Protein AF-A0A660VC88-F1 (afdb_monomer)

Mean predicted aligned error: 9.08 Å

Solvent-accessible surface area (backbone atoms only — not comparable to full-atom values): 16005 Å² total; per-residue (Å²): 114,38,68,59,85,95,43,81,43,33,34,51,53,64,79,63,90,82,64,81,82,81,64,64,74,90,75,51,74,60,49,77,26,29,17,65,81,43,88,42,95,47,64,63,85,78,27,11,39,41,54,68,62,40,43,72,53,53,46,60,52,50,54,48,51,72,72,42,91,61,59,69,46,77,44,84,66,55,44,78,76,60,63,66,30,66,70,50,50,54,50,52,57,52,55,76,70,51,97,42,51,75,46,70,45,65,65,91,68,92,42,75,71,61,47,54,57,59,68,37,93,92,46,90,80,78,89,83,46,86,90,46,43,70,62,47,50,54,55,49,48,51,49,50,36,49,75,68,63,72,64,80,64,63,44,24,39,30,44,45,88,22,80,41,78,89,65,25,46,98,54,53,36,73,66,59,27,35,36,39,44,37,82,97,45,45,78,83,53,66,83,58,47,61,72,41,49,28,33,38,32,26,46,35,82,92,42,49,43,88,34,58,60,45,78,65,101,52,82,70,38,51,33,88,85,50,90,62,40,42,19,71,77,32,52,42,77,29,61,31,37,28,69,37,64,54,83,55,39,34,32,27,48,25,40,37,59,37,39,72,28,39,24,56,48,78,43,76,49,81,75,85,79,126

Structure (mmCIF, N/CA/C/O backbone):
data_AF-A0A660VC88-F1
#
_entry.id   AF-A0A660VC88-F1
#
loop_
_atom_site.group_PDB
_atom_site.id
_atom_site.type_symbol
_atom_site.label_atom_id
_atom_site.label_alt_id
_atom_site.label_comp_id
_atom_site.label_asym_id
_atom_site.label_entity_id
_atom_site.label_seq_id
_atom_site.pdbx_PDB_ins_code
_atom_site.Cartn_x
_atom_site.C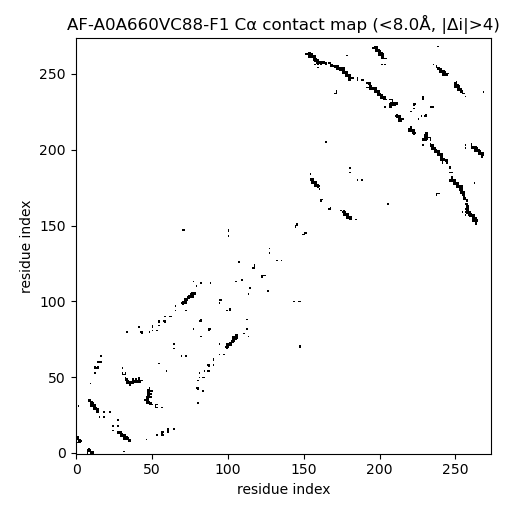artn_y
_atom_site.Cartn_z
_atom_site.occupancy
_atom_site.B_iso_or_equiv
_atom_site.auth_seq_id
_atom_site.auth_comp_id
_atom_site.auth_asym_id
_atom_site.auth_atom_id
_atom_site.pdbx_PDB_model_num
ATOM 1 N N . GLU A 1 1 ? -9.218 -8.905 24.551 1.00 87.94 1 GLU A N 1
ATOM 2 C CA . GLU A 1 1 ? -10.256 -9.442 25.473 1.00 87.94 1 GLU A CA 1
ATOM 3 C C . GLU A 1 1 ? -9.603 -9.932 26.768 1.00 87.94 1 GLU A C 1
ATOM 5 O O . GLU A 1 1 ? -8.533 -10.519 26.700 1.00 87.94 1 GLU A O 1
ATOM 10 N N . VAL A 1 2 ? -10.247 -9.730 27.924 1.00 90.62 2 VAL A N 1
ATOM 11 C CA . VAL A 1 2 ? -9.819 -10.228 29.245 1.00 90.62 2 VAL A CA 1
ATOM 12 C C . VAL A 1 2 ? -10.828 -11.262 29.759 1.00 90.62 2 VAL A C 1
ATOM 14 O O . VAL A 1 2 ? -12.036 -10.999 29.802 1.00 90.62 2 VAL A O 1
ATOM 17 N N . ARG A 1 3 ? -10.354 -12.442 30.179 1.00 92.31 3 ARG A N 1
ATOM 18 C CA . ARG A 1 3 ? -11.190 -13.552 30.679 1.00 92.31 3 ARG A CA 1
ATOM 19 C C . ARG A 1 3 ? -10.876 -13.875 32.143 1.00 92.31 3 ARG A C 1
ATOM 21 O O . ARG A 1 3 ? -9.723 -13.814 32.551 1.00 92.31 3 ARG A O 1
ATOM 28 N N . ARG A 1 4 ? -11.902 -14.242 32.920 1.00 90.94 4 ARG A N 1
ATOM 29 C CA . ARG A 1 4 ? -11.785 -14.848 34.261 1.00 90.94 4 ARG A CA 1
ATOM 30 C C . ARG A 1 4 ? -12.431 -16.238 34.189 1.00 90.94 4 ARG A C 1
ATOM 32 O O . ARG A 1 4 ? -13.650 -16.352 34.037 1.00 90.94 4 ARG A O 1
ATOM 39 N N . GLY A 1 5 ? -11.615 -17.293 34.219 1.00 90.75 5 GLY A N 1
ATOM 40 C CA . GLY A 1 5 ? -12.063 -18.655 33.903 1.00 90.75 5 GLY A CA 1
ATOM 41 C C . GLY A 1 5 ? -12.604 -18.763 32.470 1.00 90.75 5 GLY A C 1
ATOM 42 O O . GLY A 1 5 ? -12.047 -18.187 31.536 1.00 90.75 5 GLY A O 1
ATOM 43 N N . SER A 1 6 ? -13.731 -19.457 32.282 1.00 89.62 6 SER A N 1
ATOM 44 C CA . SER A 1 6 ? -14.378 -19.590 30.967 1.00 89.62 6 SER A CA 1
ATOM 45 C C . SER A 1 6 ? -15.174 -18.353 30.537 1.00 89.62 6 SER A C 1
ATOM 47 O O . SER A 1 6 ? -15.568 -18.265 29.374 1.00 89.62 6 SER A O 1
ATOM 49 N N . LYS A 1 7 ? -15.406 -17.379 31.428 1.00 92.38 7 LYS A N 1
ATOM 50 C CA . LYS A 1 7 ? -16.243 -16.206 31.150 1.00 92.38 7 LYS A CA 1
ATOM 51 C C . LYS A 1 7 ? -15.397 -14.996 30.758 1.00 92.38 7 LYS A C 1
ATOM 53 O O . LYS A 1 7 ? -14.418 -14.644 31.415 1.00 92.38 7 LYS A O 1
ATOM 58 N N . ARG A 1 8 ? -15.837 -14.297 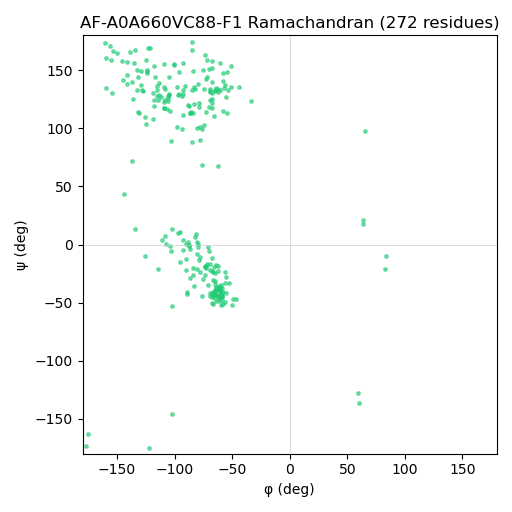29.711 1.00 95.44 8 ARG A N 1
ATOM 59 C CA . ARG A 1 8 ? -15.287 -12.990 29.343 1.00 95.44 8 ARG A CA 1
ATOM 60 C C . ARG A 1 8 ? -15.625 -11.947 30.401 1.00 95.44 8 ARG A C 1
ATOM 62 O O . ARG A 1 8 ? -16.805 -11.637 30.604 1.00 95.44 8 ARG A O 1
ATOM 69 N N . PHE A 1 9 ? -14.582 -11.401 31.014 1.00 96.44 9 PHE A N 1
ATOM 70 C CA . PHE A 1 9 ? -14.657 -10.414 32.084 1.00 96.44 9 PHE A CA 1
ATOM 71 C C . PHE A 1 9 ? -14.679 -8.977 31.549 1.00 96.44 9 PHE A C 1
ATOM 73 O O . PHE A 1 9 ? -15.475 -8.166 32.020 1.00 96.44 9 PHE A O 1
ATOM 80 N N . GLY A 1 10 ? -13.872 -8.680 30.529 1.00 96.31 10 GLY A N 1
ATOM 81 C CA . GLY A 1 10 ? -13.742 -7.324 30.005 1.00 96.31 10 GLY A CA 1
ATOM 82 C C . GLY A 1 10 ? -12.857 -7.210 28.769 1.00 96.31 10 GLY A C 1
ATOM 83 O O . GLY A 1 10 ? -12.573 -8.205 28.099 1.00 96.31 10 GLY A O 1
ATOM 84 N N . PHE A 1 11 ? -12.426 -5.987 28.478 1.00 95.94 11 PHE A N 1
ATOM 85 C CA . PHE A 1 11 ? -11.640 -5.610 27.310 1.00 95.94 11 PHE A CA 1
ATOM 86 C C . PHE A 1 11 ? -10.527 -4.650 27.716 1.00 95.94 11 PHE A C 1
ATOM 88 O O . PHE A 1 11 ? -10.708 -3.774 28.567 1.00 95.94 11 PHE A O 1
ATOM 95 N N . SER A 1 12 ? -9.365 -4.860 27.111 1.00 95.12 12 SER A N 1
ATOM 96 C CA . SER A 1 12 ? -8.158 -4.086 27.345 1.00 95.12 12 SER A CA 1
ATOM 97 C C . SER A 1 12 ? -7.647 -3.518 26.033 1.00 95.12 12 SER A C 1
ATOM 99 O O . SER A 1 12 ? -7.811 -4.153 24.993 1.00 95.12 12 SER A O 1
ATOM 101 N N . ILE A 1 13 ? -7.002 -2.362 26.114 1.00 94.69 13 ILE A N 1
ATOM 102 C CA . ILE A 1 13 ? -6.301 -1.719 25.007 1.00 94.69 13 ILE A CA 1
ATOM 103 C C . ILE A 1 13 ? -4.791 -1.881 25.187 1.00 94.69 13 ILE A C 1
ATOM 105 O O . ILE A 1 13 ? -4.285 -1.825 26.311 1.00 94.69 13 ILE A O 1
ATOM 109 N N . THR A 1 14 ? -4.085 -2.059 24.075 1.00 92.88 14 THR A N 1
ATOM 110 C CA . THR A 1 14 ? -2.642 -2.298 24.029 1.00 92.88 14 THR A CA 1
ATOM 111 C C . THR A 1 14 ? -2.012 -1.368 22.985 1.00 92.88 14 THR A C 1
ATOM 113 O O . THR A 1 14 ? -2.303 -1.528 21.800 1.00 92.88 14 THR A O 1
ATOM 116 N N . PRO A 1 15 ? -1.167 -0.395 23.371 1.00 91.75 15 PRO A N 1
ATOM 117 C CA . PRO A 1 15 ? -0.448 0.438 22.409 1.00 91.75 15 PRO A CA 1
ATOM 118 C C . PRO A 1 15 ? 0.656 -0.364 21.701 1.00 91.75 15 PRO A C 1
ATOM 120 O O . PRO A 1 15 ? 1.322 -1.203 22.313 1.00 91.75 15 PRO A O 1
ATOM 123 N N . LEU A 1 16 ? 0.875 -0.087 20.412 1.00 87.25 16 LEU A N 1
ATOM 124 C CA . LEU A 1 16 ? 1.867 -0.784 19.578 1.00 87.25 16 LEU A CA 1
ATOM 125 C C . LEU A 1 16 ? 3.140 0.041 19.343 1.00 87.25 16 LEU A C 1
ATOM 127 O O . LEU A 1 16 ? 4.102 -0.459 18.765 1.00 87.25 16 LEU A O 1
ATOM 131 N N . SER A 1 17 ? 3.195 1.292 19.792 1.00 79.62 17 SER A N 1
ATOM 132 C CA . SER A 1 17 ? 4.327 2.204 19.603 1.00 79.62 17 SER A CA 1
ATOM 133 C C . SER A 1 17 ? 5.651 1.647 20.124 1.00 79.62 17 SER A C 1
ATOM 135 O O . SER A 1 17 ? 6.688 1.886 19.496 1.00 79.62 17 SER A O 1
ATOM 137 N N . HIS A 1 18 ? 5.596 0.863 21.203 1.00 76.69 18 HIS A N 1
ATOM 138 C CA . HIS A 1 18 ? 6.733 0.186 21.833 1.00 76.69 18 HIS A CA 1
ATOM 139 C C . HIS A 1 18 ? 6.971 -1.244 21.326 1.00 76.69 18 HIS A C 1
ATOM 141 O O . HIS A 1 18 ? 7.843 -1.945 21.841 1.00 76.69 18 HIS A O 1
ATOM 147 N N . TYR A 1 19 ? 6.208 -1.706 20.334 1.00 81.12 19 TYR A N 1
ATOM 148 C CA . TYR A 1 19 ? 6.371 -3.047 19.799 1.00 81.12 19 TYR A CA 1
ATOM 149 C C . TYR A 1 19 ? 7.657 -3.148 18.964 1.00 81.12 19 TYR A C 1
ATOM 151 O O . TYR A 1 19 ? 7.790 -2.533 17.908 1.00 81.12 19 TYR A O 1
ATOM 159 N N . SER A 1 20 ? 8.608 -3.949 19.444 1.00 75.00 20 SER A N 1
ATOM 160 C CA . SER A 1 20 ? 9.912 -4.196 18.812 1.00 75.00 20 SER A CA 1
ATOM 161 C C . SER A 1 20 ? 9.909 -5.344 17.795 1.00 75.00 20 SER A C 1
ATOM 163 O O . SER A 1 20 ? 10.960 -5.684 17.260 1.00 75.00 20 SER A O 1
ATOM 165 N N . GLY A 1 21 ? 8.771 -6.011 17.573 1.00 76.19 21 GLY A N 1
ATOM 166 C CA . GLY A 1 21 ? 8.690 -7.227 16.753 1.00 76.19 21 GLY A CA 1
ATOM 167 C C . GLY A 1 21 ? 9.061 -8.521 17.490 1.00 76.19 21 GLY A C 1
ATOM 168 O O . GLY A 1 21 ? 8.624 -9.595 17.093 1.00 76.19 21 GLY A O 1
ATOM 169 N N . THR A 1 22 ? 9.811 -8.443 18.594 1.00 77.44 22 THR A N 1
ATOM 170 C CA . THR A 1 22 ? 10.360 -9.621 19.299 1.00 77.44 22 THR A CA 1
ATOM 171 C C . THR A 1 22 ? 9.445 -10.194 20.382 1.00 77.44 22 THR A C 1
ATOM 173 O O . THR A 1 22 ? 9.555 -11.367 20.738 1.00 77.44 22 THR A O 1
ATOM 176 N N . THR A 1 23 ? 8.519 -9.390 20.900 1.00 77.75 23 THR A N 1
ATOM 177 C CA . THR A 1 23 ? 7.598 -9.780 21.976 1.00 77.75 23 THR A CA 1
ATOM 178 C C . THR A 1 23 ? 6.208 -10.016 21.410 1.00 77.75 23 THR A C 1
ATOM 180 O O . THR A 1 23 ? 5.656 -9.124 20.787 1.00 77.75 23 THR A O 1
ATOM 183 N N . GLN A 1 24 ? 5.588 -11.175 21.636 1.00 75.38 24 GLN A N 1
ATOM 184 C CA . GLN A 1 24 ? 4.224 -11.398 21.131 1.00 75.38 24 GLN A CA 1
ATOM 185 C C . GLN A 1 24 ? 3.277 -10.268 21.595 1.00 75.38 24 GLN A C 1
ATOM 187 O O . GLN A 1 24 ? 3.303 -9.952 22.786 1.00 75.38 24 GLN A O 1
ATOM 192 N N . PRO A 1 25 ? 2.448 -9.666 20.713 1.00 72.12 25 PRO A N 1
ATOM 193 C CA . PRO A 1 25 ? 1.664 -8.471 21.048 1.00 72.12 25 PRO A CA 1
ATOM 194 C C . PRO A 1 25 ? 0.805 -8.604 22.312 1.00 72.12 25 PRO A C 1
ATOM 196 O O . PRO A 1 25 ? 0.691 -7.659 23.083 1.00 72.12 25 PRO A O 1
ATOM 199 N N . HIS A 1 26 ? 0.282 -9.799 22.601 1.00 72.00 26 HIS A N 1
ATOM 200 C CA . HIS A 1 26 ? -0.512 -10.058 23.809 1.00 72.00 26 HIS A CA 1
ATOM 201 C C . HIS A 1 26 ? 0.280 -9.978 25.129 1.00 72.00 26 HIS A C 1
ATOM 203 O O . HIS A 1 26 ? -0.319 -10.015 26.200 1.00 72.00 26 HIS A O 1
ATOM 209 N N . LYS A 1 27 ? 1.618 -9.928 25.071 1.00 78.69 27 LYS A N 1
ATOM 210 C CA . LYS A 1 27 ? 2.503 -9.734 26.232 1.00 78.69 27 LYS A CA 1
ATOM 211 C C . LYS A 1 27 ? 2.850 -8.263 26.467 1.00 78.69 27 LYS A C 1
ATOM 213 O O . LYS A 1 27 ? 3.538 -7.956 27.437 1.00 78.69 27 LYS A O 1
ATOM 218 N N . LEU A 1 28 ? 2.426 -7.362 25.580 1.00 82.75 28 LEU A N 1
ATOM 219 C CA . LEU A 1 28 ? 2.595 -5.930 25.783 1.00 82.75 28 LEU A CA 1
ATOM 220 C C . LEU A 1 28 ? 1.684 -5.447 26.917 1.00 82.75 28 LEU A C 1
ATOM 222 O O . LEU A 1 28 ? 0.608 -6.003 27.169 1.00 82.75 28 LEU A O 1
ATOM 226 N N . HIS A 1 29 ? 2.122 -4.386 27.593 1.00 86.88 29 HIS A N 1
ATOM 227 C CA . HIS A 1 29 ? 1.335 -3.760 28.646 1.00 86.88 29 HIS A CA 1
ATOM 228 C C . HIS A 1 29 ? -0.042 -3.356 28.105 1.00 86.88 29 HIS A C 1
ATOM 230 O O . HIS A 1 29 ? -0.144 -2.664 27.093 1.00 86.88 29 HIS A O 1
ATOM 236 N N . SER A 1 30 ? -1.091 -3.797 28.794 1.00 91.38 30 SER A N 1
ATOM 237 C CA . SER A 1 30 ? -2.476 -3.620 28.372 1.00 91.38 30 SER A CA 1
ATOM 238 C C . SER A 1 30 ? -3.298 -3.030 29.510 1.00 91.38 30 SER A C 1
ATOM 240 O O . SER A 1 30 ? -3.193 -3.480 30.649 1.00 91.38 30 SER A O 1
ATOM 242 N N . THR A 1 31 ? -4.152 -2.060 29.197 1.00 95.12 31 THR A N 1
ATOM 243 C CA . THR A 1 31 ? -4.983 -1.359 30.185 1.00 95.12 31 THR A CA 1
ATOM 244 C C . THR A 1 31 ? -6.437 -1.783 30.024 1.00 95.12 31 THR A C 1
ATOM 246 O O . THR A 1 31 ? -6.995 -1.665 28.935 1.00 95.12 31 THR A O 1
ATOM 249 N N . LEU A 1 32 ? -7.066 -2.286 31.091 1.00 96.88 32 LEU A N 1
ATOM 250 C CA . LEU A 1 32 ? -8.499 -2.600 31.106 1.00 96.88 32 LEU A CA 1
ATOM 251 C C . LEU A 1 32 ? -9.308 -1.299 31.015 1.00 96.88 32 LEU A C 1
ATOM 253 O O . LEU A 1 32 ? -9.139 -0.423 31.855 1.00 96.88 32 LEU A O 1
ATOM 257 N N . PHE A 1 33 ? -10.204 -1.194 30.035 1.00 97.31 33 PHE A N 1
ATOM 258 C CA . PHE A 1 33 ? -11.065 -0.015 29.867 1.00 97.31 33 PHE A CA 1
ATOM 259 C C . PHE A 1 33 ? -12.556 -0.364 29.805 1.00 97.31 33 PHE A C 1
ATOM 261 O O . PHE A 1 33 ? -13.397 0.520 29.890 1.00 97.31 33 PHE A O 1
ATOM 268 N N . ALA A 1 34 ? -12.920 -1.644 29.695 1.00 97.25 34 ALA A N 1
ATOM 269 C CA . ALA A 1 34 ? -14.312 -2.066 29.807 1.00 97.25 34 ALA A CA 1
ATOM 270 C C . ALA A 1 34 ? -14.426 -3.385 30.567 1.00 97.25 34 ALA A C 1
ATOM 272 O O . ALA A 1 34 ? -13.649 -4.312 30.339 1.00 97.25 34 ALA A O 1
ATOM 273 N N . SER A 1 35 ? -15.407 -3.507 31.459 1.00 97.69 35 SER A N 1
ATOM 274 C CA . SER A 1 35 ? -15.649 -4.748 32.201 1.00 97.69 35 SER A CA 1
ATOM 275 C C . SER A 1 35 ? -17.089 -4.857 32.697 1.00 97.69 35 SER A C 1
ATOM 277 O O . SER A 1 35 ? -17.873 -3.915 32.601 1.00 97.69 35 SER A O 1
ATOM 279 N N . VAL A 1 36 ? -17.456 -6.029 33.219 1.00 96.88 36 VAL A N 1
ATOM 280 C CA . VAL A 1 36 ? -18.765 -6.234 33.868 1.00 96.88 36 VAL A CA 1
ATOM 281 C C . VAL A 1 36 ? -18.903 -5.483 35.198 1.00 96.88 36 VAL A C 1
ATOM 283 O O . VAL A 1 36 ? -20.026 -5.225 35.620 1.00 96.88 36 VAL A O 1
ATOM 286 N N . GLU A 1 37 ? -17.782 -5.130 35.834 1.00 96.25 37 GLU A N 1
ATOM 287 C CA . GLU A 1 37 ? -17.712 -4.422 37.125 1.00 96.25 37 GLU A CA 1
ATOM 288 C C . GLU A 1 37 ? -17.556 -2.903 36.951 1.00 96.25 37 GLU A C 1
ATOM 290 O O . GLU A 1 37 ? -17.778 -2.144 37.890 1.00 96.25 37 GLU A O 1
ATOM 295 N N . THR A 1 38 ? -17.200 -2.441 35.750 1.00 95.69 38 THR A N 1
ATOM 296 C CA . THR A 1 38 ? -17.034 -1.016 35.456 1.00 95.69 38 THR A CA 1
ATOM 297 C C . THR A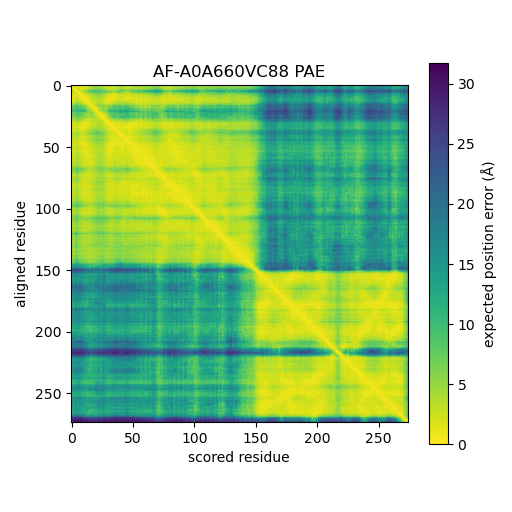 1 38 ? -18.385 -0.310 35.563 1.00 95.69 38 THR A C 1
ATOM 299 O O . THR A 1 38 ? -19.273 -0.500 34.727 1.00 95.69 38 THR A O 1
ATOM 302 N N . ALA A 1 39 ? -18.539 0.531 36.584 1.00 94.94 39 ALA A N 1
ATOM 303 C CA . ALA A 1 39 ? -19.679 1.425 36.714 1.00 94.94 39 ALA A CA 1
ATOM 304 C C . ALA A 1 39 ? -19.518 2.586 35.722 1.00 94.94 39 ALA A C 1
ATOM 306 O O . ALA A 1 39 ? -18.713 3.487 35.933 1.00 94.94 39 ALA A O 1
ATOM 307 N N . SER A 1 40 ? -20.258 2.540 34.615 1.00 96.00 40 SER A N 1
ATOM 308 C CA . SER A 1 40 ? -20.230 3.578 33.584 1.00 96.00 40 SER A CA 1
ATOM 309 C C . SER A 1 40 ? -21.621 3.776 32.977 1.00 96.00 40 SER A C 1
ATOM 311 O O . SER A 1 40 ? -22.334 2.784 32.771 1.00 96.00 40 SER A O 1
ATOM 313 N N . PRO A 1 41 ? -22.013 5.028 32.665 1.00 93.62 41 PRO A N 1
ATOM 314 C CA . PRO A 1 41 ? -23.224 5.306 31.896 1.00 93.62 41 PRO A CA 1
ATOM 315 C C . PRO A 1 41 ? -23.118 4.809 30.446 1.00 93.62 41 PRO A C 1
ATOM 317 O O . PRO A 1 41 ? -24.134 4.525 29.816 1.00 93.62 41 PRO A O 1
ATOM 320 N N . VAL A 1 42 ? -21.901 4.653 29.919 1.00 96.62 42 VAL A N 1
ATOM 321 C CA . VAL A 1 42 ? -21.654 4.087 28.591 1.00 96.62 42 VAL A CA 1
ATOM 322 C C . VAL A 1 42 ? -21.549 2.573 28.719 1.00 96.62 42 VAL A C 1
ATOM 324 O O . VAL A 1 42 ? -20.665 2.054 29.406 1.00 96.62 42 VAL A O 1
ATOM 327 N N . ARG A 1 43 ? -22.443 1.840 28.048 1.00 96.62 43 ARG A N 1
ATOM 328 C CA . ARG A 1 43 ? -22.465 0.373 28.090 1.00 96.62 43 ARG A CA 1
ATOM 329 C C . ARG A 1 43 ? -22.568 -0.247 26.707 1.00 96.62 43 ARG A C 1
ATOM 331 O O . ARG A 1 43 ? -23.303 0.227 25.848 1.00 96.62 43 ARG A O 1
ATOM 338 N N . VAL A 1 44 ? -21.895 -1.382 26.536 1.00 94.12 44 VAL A N 1
ATOM 339 C CA . VAL A 1 44 ? -22.033 -2.252 25.362 1.00 94.12 44 VAL A CA 1
ATOM 340 C C . VAL A 1 44 ? -22.381 -3.655 25.853 1.00 94.12 44 VAL A C 1
ATOM 342 O O . VAL A 1 44 ? -21.548 -4.385 26.398 1.00 94.12 44 VAL A O 1
ATOM 345 N N . GLY A 1 45 ? -23.656 -4.024 25.712 1.00 94.00 45 GLY A N 1
ATOM 346 C CA . GLY A 1 45 ? -24.209 -5.212 26.361 1.00 94.00 45 GLY A CA 1
ATOM 347 C C . GLY A 1 45 ? -24.070 -5.114 27.884 1.00 94.00 45 GLY A C 1
ATOM 348 O O . GLY A 1 45 ? -24.438 -4.113 28.493 1.00 94.00 45 GLY A O 1
ATOM 349 N N . LYS A 1 46 ? -23.498 -6.145 28.512 1.00 95.19 46 LYS A N 1
ATOM 350 C CA . LYS A 1 46 ? -23.284 -6.167 29.968 1.00 95.19 46 LYS A CA 1
ATOM 351 C C . LYS A 1 46 ? -22.051 -5.392 30.448 1.00 95.19 46 LYS A C 1
ATOM 353 O O . LYS A 1 46 ? -21.881 -5.261 31.655 1.00 95.19 46 LYS A O 1
ATOM 358 N N . TYR A 1 47 ? -21.194 -4.902 29.556 1.00 97.81 47 TYR A N 1
ATOM 359 C CA . TYR A 1 47 ? -19.929 -4.266 29.929 1.00 97.81 47 TYR A CA 1
ATOM 360 C C . TYR A 1 47 ? -20.102 -2.752 30.045 1.00 97.81 47 TYR A C 1
ATOM 362 O O . TYR A 1 47 ? -20.610 -2.128 29.113 1.00 97.81 47 TYR A O 1
ATOM 370 N N . GLY A 1 48 ? -19.688 -2.175 31.172 1.00 97.94 48 GLY A N 1
ATOM 371 C CA . GLY A 1 48 ? -19.500 -0.732 31.291 1.00 97.94 48 GLY A CA 1
ATOM 372 C C . GLY A 1 48 ? -18.168 -0.330 30.668 1.00 97.94 48 GLY A C 1
ATOM 373 O O . GLY A 1 48 ? -17.177 -1.044 30.826 1.00 97.94 48 GLY A O 1
ATOM 374 N N . VAL A 1 49 ? -18.162 0.782 29.937 1.00 98.12 49 VAL A N 1
ATOM 375 C CA . VAL A 1 49 ? -17.000 1.290 29.199 1.00 98.12 49 VAL A CA 1
ATOM 376 C C . VAL A 1 49 ? -16.484 2.547 29.888 1.00 98.12 49 VAL A C 1
ATOM 378 O O . VAL A 1 49 ? -17.191 3.549 29.973 1.00 98.12 49 VAL A O 1
ATOM 381 N N . ASP A 1 50 ? -15.254 2.505 30.382 1.00 98.00 50 ASP A N 1
ATOM 382 C CA . ASP A 1 50 ? -14.524 3.673 30.865 1.00 98.00 50 ASP A CA 1
ATOM 383 C C . ASP A 1 50 ? -13.833 4.361 29.681 1.00 98.00 50 ASP A C 1
ATOM 385 O O . ASP A 1 50 ? -12.686 4.074 29.323 1.00 98.00 50 ASP A O 1
ATOM 389 N N . VAL A 1 51 ? -14.579 5.275 29.059 1.00 97.75 51 VAL A N 1
ATOM 390 C CA . VAL A 1 51 ? -14.117 6.065 27.913 1.00 97.75 51 VAL A CA 1
ATOM 391 C C . VAL A 1 51 ? -12.881 6.895 28.277 1.00 97.75 51 VAL A C 1
ATOM 393 O O . VAL A 1 51 ? -11.975 7.014 27.459 1.00 97.75 51 VAL A O 1
ATOM 396 N N . SER A 1 52 ? -12.782 7.403 29.513 1.00 97.50 52 SER A N 1
ATOM 397 C CA . SER A 1 52 ? -11.631 8.209 29.939 1.00 97.50 52 SER A CA 1
ATOM 398 C C . SER A 1 52 ? -10.350 7.378 29.991 1.00 97.50 52 SER A C 1
ATOM 400 O O . SER A 1 52 ? -9.304 7.811 29.504 1.00 97.50 52 SER A O 1
ATOM 402 N N . THR A 1 53 ? -10.418 6.170 30.552 1.00 97.44 53 THR A N 1
ATOM 403 C CA . THR A 1 53 ? -9.272 5.252 30.593 1.00 97.44 53 THR A CA 1
ATOM 404 C C . THR A 1 53 ? -8.862 4.803 29.192 1.00 97.44 53 THR A C 1
ATOM 406 O O . THR A 1 53 ? -7.666 4.746 28.904 1.00 97.44 53 THR A O 1
ATOM 409 N N . PHE A 1 54 ? -9.826 4.549 28.303 1.00 97.62 54 PHE A N 1
ATOM 410 C CA . PHE A 1 54 ? -9.542 4.272 26.895 1.00 97.62 54 PHE A CA 1
ATOM 411 C C . PHE A 1 54 ? -8.814 5.442 26.218 1.00 97.62 54 PHE A C 1
ATOM 413 O O . PHE A 1 54 ? -7.741 5.250 25.645 1.00 97.62 54 PHE A O 1
ATOM 420 N N . GLU A 1 55 ? -9.347 6.662 26.333 1.00 97.94 55 GLU A N 1
ATOM 421 C CA . GLU A 1 55 ? -8.780 7.857 25.701 1.00 97.94 55 GLU A CA 1
ATOM 422 C C . GLU A 1 55 ? -7.357 8.154 26.176 1.00 97.94 55 GLU A C 1
ATOM 424 O O . GLU A 1 55 ? -6.502 8.473 25.351 1.00 97.94 55 GLU A O 1
ATOM 429 N N . LYS A 1 56 ? -7.060 7.971 27.470 1.00 97.38 56 LYS A N 1
ATOM 430 C CA . LYS A 1 56 ? -5.705 8.148 28.029 1.00 97.38 56 LYS A CA 1
ATOM 431 C C . LYS A 1 56 ? -4.640 7.294 27.336 1.00 97.38 56 LYS A C 1
ATOM 433 O O . LYS A 1 56 ? -3.467 7.653 27.390 1.00 97.38 56 LYS A O 1
ATOM 438 N N . ILE A 1 57 ? -5.032 6.187 26.703 1.00 96.38 57 ILE A N 1
ATOM 439 C CA . ILE A 1 57 ? -4.129 5.300 25.962 1.00 96.38 57 ILE A CA 1
ATOM 440 C C . ILE A 1 57 ? -4.258 5.525 24.451 1.00 96.38 57 ILE A C 1
ATOM 442 O O . ILE A 1 57 ? -3.258 5.775 23.781 1.00 96.38 57 ILE A O 1
ATOM 446 N N . ALA A 1 58 ? -5.478 5.471 23.911 1.00 96.00 58 ALA A N 1
ATOM 447 C CA . ALA A 1 58 ? -5.724 5.500 22.470 1.00 96.00 58 ALA A CA 1
ATOM 448 C C . ALA A 1 58 ? -5.369 6.849 21.826 1.00 96.00 58 ALA A C 1
ATOM 450 O O . ALA A 1 58 ? -4.774 6.884 20.749 1.00 96.00 58 ALA A O 1
ATOM 451 N N . VAL A 1 59 ? -5.718 7.966 22.477 1.00 96.75 59 VAL A N 1
ATOM 452 C CA . VAL A 1 59 ? -5.553 9.310 21.901 1.00 96.75 59 VAL A CA 1
ATOM 453 C C . VAL A 1 59 ? -4.075 9.685 21.747 1.00 96.75 59 VAL A C 1
ATOM 455 O O . VAL A 1 59 ? -3.694 10.086 20.643 1.00 96.75 59 VAL A O 1
ATOM 458 N N . PRO A 1 60 ? -3.209 9.550 22.776 1.00 95.81 60 PRO A N 1
ATOM 459 C CA . PRO A 1 60 ? -1.780 9.807 22.608 1.00 95.81 60 PRO A CA 1
ATOM 460 C C . PRO A 1 60 ? -1.137 8.886 21.569 1.00 95.81 60 PRO A C 1
ATOM 462 O O . PRO A 1 60 ? -0.340 9.347 20.756 1.00 95.81 60 PRO A O 1
ATOM 465 N N . GLU A 1 61 ? -1.514 7.607 21.555 1.00 95.00 61 GLU A N 1
ATOM 466 C CA . GLU A 1 61 ? -0.977 6.619 20.617 1.00 95.00 61 GLU A CA 1
ATOM 467 C C . GLU A 1 61 ? -1.282 6.992 19.156 1.00 95.00 61 GLU A C 1
ATOM 469 O O . GLU A 1 61 ? -0.378 7.023 18.318 1.00 95.00 61 GLU A O 1
ATOM 474 N N . LEU A 1 62 ? -2.530 7.363 18.854 1.00 95.25 62 LEU A N 1
ATOM 475 C CA . LEU A 1 62 ? -2.944 7.811 17.522 1.00 95.25 62 LEU A CA 1
ATOM 476 C C . LEU A 1 62 ? -2.289 9.131 17.111 1.00 95.25 62 LEU A C 1
ATOM 478 O O . LEU A 1 62 ? -1.788 9.242 15.993 1.00 95.25 62 LEU A O 1
ATOM 482 N N . LYS A 1 63 ? -2.224 10.117 18.014 1.00 95.81 63 LYS A N 1
ATOM 483 C CA . LYS A 1 63 ? -1.530 11.391 17.752 1.00 95.81 63 LYS A CA 1
ATOM 484 C C . LYS A 1 63 ? -0.045 11.180 17.452 1.00 95.81 63 LYS A C 1
ATOM 486 O O . LYS A 1 63 ? 0.497 11.801 16.533 1.00 95.81 63 LYS A O 1
ATOM 491 N N . ASN A 1 64 ? 0.602 10.268 18.177 1.00 93.69 64 ASN A N 1
ATOM 492 C CA . ASN A 1 64 ? 1.977 9.858 17.907 1.00 93.69 64 ASN A CA 1
ATOM 493 C C . ASN A 1 64 ? 2.096 9.176 16.537 1.00 93.69 64 ASN A C 1
ATOM 495 O O . ASN A 1 64 ? 3.011 9.489 15.774 1.00 93.69 64 ASN A O 1
ATOM 499 N N . ALA A 1 65 ? 1.169 8.281 16.185 1.00 92.44 65 ALA A N 1
ATOM 500 C CA . ALA A 1 65 ? 1.162 7.604 14.888 1.00 92.44 65 ALA A CA 1
ATOM 501 C C . ALA A 1 65 ? 1.027 8.598 13.717 1.00 92.44 65 ALA A C 1
ATOM 503 O O . ALA A 1 65 ? 1.817 8.529 12.766 1.00 92.44 65 ALA A O 1
ATOM 504 N N . LEU A 1 66 ? 0.106 9.563 13.834 1.00 92.75 66 LEU A N 1
ATOM 505 C CA . LEU A 1 66 ? -0.116 10.654 12.878 1.00 92.75 66 LEU A CA 1
ATOM 506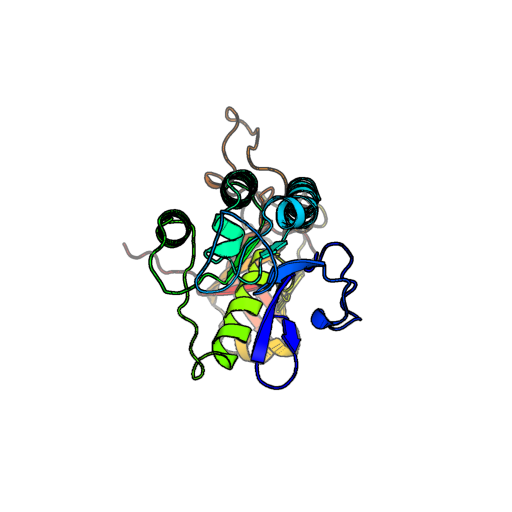 C C . LEU A 1 66 ? 1.131 11.531 12.697 1.00 92.75 66 LEU A C 1
ATOM 508 O O . LEU A 1 66 ? 1.509 11.825 11.566 1.00 92.75 66 LEU A O 1
ATOM 512 N N . SER A 1 67 ? 1.801 11.888 13.795 1.00 92.12 67 SER A N 1
ATOM 513 C CA . SER A 1 67 ? 2.944 12.818 13.783 1.00 92.12 67 SER A CA 1
ATOM 514 C C . SER A 1 67 ? 4.286 12.151 13.452 1.00 92.12 67 SER A C 1
ATOM 516 O O . SER A 1 67 ? 5.246 12.821 13.079 1.00 92.12 67 SER A O 1
ATOM 518 N N . SER A 1 68 ? 4.393 10.831 13.617 1.00 89.88 68 SER A N 1
ATOM 519 C CA . SER A 1 68 ? 5.632 10.093 13.348 1.00 89.88 68 SER A CA 1
ATOM 520 C C . SER A 1 68 ? 5.921 9.951 11.848 1.00 89.88 68 SER A C 1
ATOM 522 O O . SER A 1 68 ? 5.023 10.020 11.017 1.00 89.88 68 SER A O 1
ATOM 524 N N . ASN A 1 69 ? 7.160 9.611 11.483 1.00 83.94 69 ASN A N 1
ATOM 525 C CA . ASN A 1 69 ? 7.498 9.200 10.111 1.00 83.94 69 ASN A CA 1
ATOM 526 C C . ASN A 1 69 ? 7.169 7.721 9.818 1.00 83.94 69 ASN A C 1
ATOM 528 O O . ASN A 1 69 ? 7.588 7.196 8.786 1.00 83.94 69 ASN A O 1
ATOM 532 N N . LYS A 1 70 ? 6.459 7.015 10.715 1.00 85.25 70 LYS A N 1
ATOM 533 C CA . LYS A 1 70 ? 6.058 5.626 10.461 1.00 85.25 70 LYS A CA 1
ATOM 534 C C . LYS A 1 70 ? 5.007 5.604 9.339 1.00 85.25 70 LYS A C 1
ATOM 536 O O . LYS A 1 70 ? 4.051 6.378 9.409 1.00 85.25 70 LYS A O 1
ATOM 541 N N . PRO A 1 71 ? 5.159 4.739 8.325 1.00 85.12 71 PRO A N 1
ATOM 542 C CA . PRO A 1 71 ? 4.296 4.752 7.143 1.00 85.12 71 PRO A CA 1
ATOM 543 C C . PRO A 1 71 ? 3.002 3.934 7.305 1.00 85.12 71 PRO A C 1
ATOM 545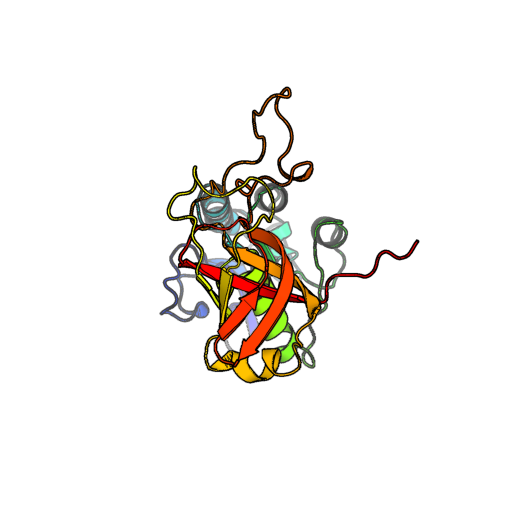 O O . PRO A 1 71 ? 2.178 3.926 6.397 1.00 85.12 71 PRO A O 1
ATOM 548 N N . LEU A 1 72 ? 2.826 3.241 8.436 1.00 87.62 72 LEU A N 1
ATOM 549 C CA . LEU A 1 72 ? 1.712 2.333 8.705 1.00 87.62 72 LEU A CA 1
ATOM 550 C C . LEU A 1 72 ? 1.037 2.690 10.033 1.00 87.62 72 LEU A C 1
ATOM 552 O O . LEU A 1 72 ? 1.713 2.835 11.054 1.00 87.62 72 LEU A O 1
ATOM 556 N N . ILE A 1 73 ? -0.290 2.774 10.010 1.00 92.50 73 ILE A N 1
ATOM 557 C CA . ILE A 1 73 ? -1.157 2.845 11.186 1.00 92.50 73 ILE A CA 1
ATOM 558 C C . ILE A 1 73 ? -1.985 1.560 11.208 1.00 92.50 73 ILE A C 1
ATOM 560 O O . ILE A 1 73 ? -2.653 1.249 10.223 1.00 92.50 73 ILE A O 1
ATOM 564 N N . ILE A 1 74 ? -1.930 0.820 12.318 1.00 92.31 74 ILE A N 1
ATOM 565 C CA . ILE A 1 74 ? -2.722 -0.398 12.523 1.00 92.31 74 ILE A CA 1
ATOM 566 C C . ILE A 1 74 ? -3.632 -0.195 13.726 1.00 92.31 74 ILE A C 1
ATOM 568 O O . ILE A 1 74 ? -3.153 0.185 14.795 1.00 92.31 74 ILE A O 1
ATOM 572 N N . ILE A 1 75 ? -4.917 -0.492 13.560 1.00 94.44 75 ILE A N 1
ATOM 573 C CA . ILE A 1 75 ? -5.879 -0.558 14.658 1.00 94.44 75 ILE A CA 1
ATOM 574 C C . ILE A 1 75 ? -6.561 -1.917 14.605 1.00 94.44 75 ILE A C 1
ATOM 576 O O . ILE A 1 75 ? -7.338 -2.196 13.694 1.00 94.44 75 ILE A O 1
ATOM 580 N N . ASP A 1 76 ? -6.254 -2.770 15.576 1.00 91.69 76 ASP A N 1
ATOM 581 C CA . ASP A 1 76 ? -6.993 -4.014 15.738 1.00 91.69 76 ASP A CA 1
ATOM 582 C C . ASP A 1 76 ? -8.276 -3.737 16.529 1.00 91.69 76 ASP A C 1
ATOM 584 O O . ASP A 1 76 ? -8.223 -3.250 17.656 1.00 91.69 76 ASP A O 1
ATOM 588 N N . GLU A 1 77 ? -9.403 -4.052 15.904 1.00 92.44 77 GLU A N 1
ATOM 589 C CA . GLU A 1 77 ? -10.776 -3.972 16.382 1.00 92.44 77 GLU A CA 1
ATOM 590 C C . GLU A 1 77 ? -11.275 -2.545 16.660 1.00 92.44 77 GLU A C 1
ATOM 592 O O . GLU A 1 77 ? -11.114 -1.982 17.740 1.00 92.44 77 GLU A O 1
ATOM 597 N N . ILE A 1 78 ? -11.987 -1.972 15.689 1.00 94.81 78 ILE A N 1
ATOM 598 C CA . ILE A 1 78 ? -12.822 -0.782 15.887 1.00 94.81 78 ILE A CA 1
ATOM 599 C C . ILE A 1 78 ? -14.268 -1.241 16.091 1.00 94.81 78 ILE A C 1
ATOM 601 O O . ILE A 1 78 ? -14.984 -1.565 15.133 1.00 94.81 78 ILE A O 1
ATOM 605 N N . GLY A 1 79 ? -14.710 -1.264 17.347 1.00 93.69 79 GLY A N 1
ATOM 606 C CA . GLY A 1 79 ? -16.059 -1.653 17.731 1.00 93.69 79 GLY A CA 1
ATOM 607 C C . GLY A 1 79 ? -16.819 -0.584 18.508 1.00 93.69 79 GLY A C 1
ATOM 608 O O . GLY A 1 79 ? -16.380 0.547 18.695 1.00 93.69 79 GLY A O 1
ATOM 609 N N . LYS A 1 80 ? -18.022 -0.949 18.967 1.00 94.38 80 LYS A N 1
ATOM 610 C CA . LYS A 1 80 ? -18.919 -0.063 19.732 1.00 94.38 80 LYS A CA 1
ATOM 611 C C . LYS A 1 80 ? -18.273 0.532 20.986 1.00 94.38 80 LYS A C 1
ATOM 613 O O . LYS A 1 80 ? -18.716 1.583 21.428 1.00 94.38 80 LYS A O 1
ATOM 618 N N . MET A 1 81 ? -17.303 -0.155 21.595 1.00 95.12 81 MET A N 1
ATOM 619 C CA . MET A 1 81 ? -16.664 0.325 22.823 1.00 95.12 81 MET A CA 1
ATOM 620 C C . MET A 1 81 ? -15.677 1.454 22.521 1.00 95.12 81 MET A C 1
ATOM 622 O O . MET A 1 81 ? -15.700 2.475 23.197 1.00 95.12 81 MET A O 1
ATOM 626 N N . GLU A 1 82 ? -14.866 1.296 21.477 1.00 95.88 82 GLU A N 1
ATOM 627 C CA . GLU A 1 82 ? -13.890 2.283 21.013 1.00 95.88 82 GLU A CA 1
ATOM 628 C C . GLU A 1 82 ? -14.604 3.499 20.405 1.00 95.88 82 GLU A C 1
ATOM 630 O O . GLU A 1 82 ? -14.269 4.647 20.695 1.00 95.88 82 GLU A O 1
ATOM 635 N N . LEU A 1 83 ? -15.662 3.246 19.625 1.00 95.94 83 LEU A N 1
ATOM 636 C CA . LEU A 1 83 ? -16.488 4.271 18.978 1.00 95.94 83 LEU A CA 1
ATOM 637 C C . LEU A 1 83 ? -17.348 5.086 19.958 1.00 95.94 83 LEU A C 1
ATOM 639 O O . LEU A 1 83 ? -17.983 6.054 19.543 1.00 95.94 83 LEU A O 1
ATOM 643 N N . ALA A 1 84 ? -17.360 4.736 21.248 1.00 95.31 84 ALA A N 1
ATOM 644 C CA . ALA A 1 84 ? -17.977 5.563 22.281 1.00 95.31 84 ALA A CA 1
ATOM 645 C C . ALA A 1 84 ? -17.159 6.828 22.610 1.00 95.31 84 ALA A C 1
ATOM 647 O O . ALA A 1 84 ? -17.706 7.769 23.183 1.00 95.31 84 ALA A O 1
ATOM 648 N N . SER A 1 85 ? -15.868 6.869 22.255 1.00 97.19 85 SER A N 1
ATOM 649 C CA . SER A 1 85 ? -15.041 8.076 22.355 1.00 97.19 85 SER A CA 1
ATOM 650 C C . SER A 1 85 ? -15.192 8.928 21.095 1.00 97.19 85 SER A C 1
ATOM 652 O O . SER A 1 85 ? -14.726 8.560 20.015 1.00 97.19 85 SER A O 1
ATOM 654 N N . THR A 1 86 ? -15.791 10.112 21.230 1.00 96.25 86 THR A N 1
ATOM 655 C CA . THR A 1 86 ? -15.869 11.090 20.132 1.00 96.25 86 THR A CA 1
ATOM 656 C C . THR A 1 86 ? -14.483 11.590 19.724 1.00 96.25 86 THR A C 1
ATOM 658 O O . THR A 1 86 ? -14.211 11.731 18.534 1.00 96.25 86 THR A O 1
ATOM 661 N N . THR A 1 87 ? -13.574 11.772 20.688 1.00 97.62 87 THR A N 1
ATOM 662 C CA . THR A 1 87 ? -12.176 12.158 20.442 1.00 97.62 87 THR A CA 1
ATOM 663 C C . THR A 1 87 ? -11.457 11.142 19.554 1.00 97.62 87 THR A C 1
ATOM 665 O O . THR A 1 87 ? -10.759 11.513 18.612 1.00 97.62 87 THR A O 1
ATOM 668 N N . PHE A 1 88 ? -11.637 9.850 19.833 1.00 97.38 88 PHE A N 1
ATOM 669 C CA . PHE A 1 88 ? -11.068 8.771 19.031 1.00 97.38 88 PHE A CA 1
ATOM 670 C C . PHE A 1 88 ? -11.659 8.740 17.621 1.00 97.38 88 PHE A C 1
ATOM 672 O O . PHE A 1 88 ? -10.911 8.603 16.657 1.00 97.38 88 PHE A O 1
ATOM 679 N N . VAL A 1 89 ? -12.976 8.925 17.482 1.00 96.75 89 VAL A N 1
ATOM 680 C CA . VAL A 1 89 ? -13.645 8.983 16.171 1.00 96.75 89 VAL A CA 1
ATOM 681 C C . VAL A 1 89 ? -13.092 10.112 15.298 1.00 96.75 89 VAL A C 1
ATOM 683 O O . VAL A 1 89 ? -12.839 9.889 14.114 1.00 96.75 89 VAL A O 1
ATOM 686 N N . GLU A 1 90 ? -12.851 11.301 15.854 1.00 96.56 90 GLU A N 1
ATOM 687 C CA . GLU A 1 90 ? -12.248 12.398 15.085 1.00 96.56 90 GLU A CA 1
ATOM 688 C C . GLU A 1 90 ? -10.809 12.077 14.654 1.00 96.56 90 GLU A C 1
ATOM 690 O O . GLU A 1 90 ? -10.459 12.268 13.488 1.00 96.56 90 GLU A O 1
ATOM 695 N N . LEU A 1 91 ? -10.008 11.458 15.529 1.00 96.62 91 LEU A N 1
ATOM 696 C CA . LEU A 1 91 ? -8.662 10.997 15.169 1.00 96.62 91 LEU A CA 1
ATOM 697 C C . LEU A 1 91 ? -8.672 9.897 14.098 1.00 96.62 91 LEU A C 1
ATOM 699 O O . LEU A 1 91 ? -7.813 9.908 13.220 1.00 96.62 91 LEU A O 1
ATOM 703 N N . LEU A 1 92 ? -9.645 8.977 14.11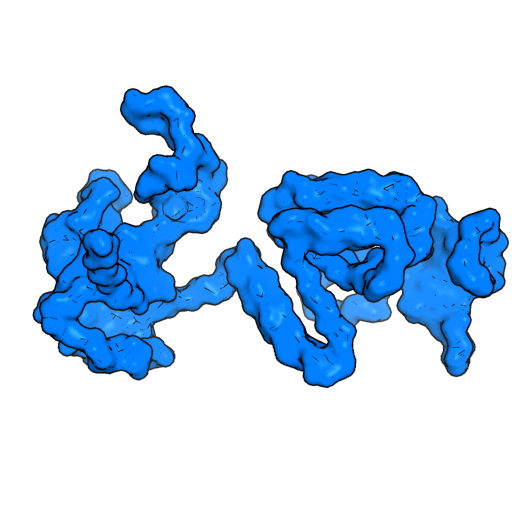2 1.00 94.88 92 LEU A N 1
ATOM 704 C CA . LEU A 1 92 ? -9.801 7.986 13.040 1.00 94.88 92 LEU A CA 1
ATOM 705 C C . LEU A 1 92 ? -9.999 8.671 11.686 1.00 94.88 92 LEU A C 1
ATOM 707 O O . LEU A 1 92 ? -9.349 8.308 10.703 1.00 94.88 92 LEU A O 1
ATOM 711 N N . LYS A 1 93 ? -10.861 9.693 11.631 1.00 92.75 93 LYS A N 1
ATOM 712 C CA . LYS A 1 93 ? -11.085 10.462 10.403 1.00 92.75 93 LYS A CA 1
ATOM 713 C C . LYS A 1 93 ? -9.805 11.168 9.955 1.00 92.75 93 LYS A C 1
ATOM 715 O O . LYS A 1 93 ? -9.530 11.196 8.758 1.00 92.75 93 LYS A O 1
ATOM 720 N N . GLU A 1 94 ? -9.006 11.709 10.873 1.00 94.00 94 GLU A N 1
ATOM 721 C CA . GLU A 1 94 ? -7.687 12.273 10.551 1.00 94.00 94 GLU A CA 1
ATOM 722 C C . GLU A 1 94 ? -6.729 11.222 9.974 1.00 94.00 94 GLU A C 1
ATOM 724 O O . GLU A 1 94 ? -6.112 11.478 8.940 1.00 94.00 94 GLU A O 1
ATOM 729 N N . CYS A 1 95 ? -6.654 10.019 10.557 1.00 92.19 95 CYS A N 1
ATOM 730 C CA . CYS A 1 95 ? -5.803 8.934 10.050 1.00 92.19 95 CYS A CA 1
ATOM 731 C C . CYS A 1 95 ? -6.096 8.593 8.586 1.00 92.19 95 CYS A C 1
ATOM 733 O O . CYS A 1 95 ? -5.163 8.452 7.793 1.00 92.19 95 CYS A O 1
ATOM 735 N N . THR A 1 96 ? -7.375 8.547 8.207 1.00 88.38 96 THR A N 1
ATOM 736 C CA . THR A 1 96 ? -7.801 8.270 6.821 1.00 88.38 96 THR A CA 1
ATOM 737 C C . THR A 1 96 ? -7.530 9.397 5.818 1.00 88.38 96 THR A C 1
ATOM 739 O O . THR A 1 96 ? -7.856 9.257 4.644 1.00 88.38 96 THR A O 1
ATOM 742 N N . ARG A 1 97 ? -6.987 10.541 6.250 1.00 89.69 97 ARG A N 1
ATOM 743 C CA . ARG A 1 97 ? -6.617 11.664 5.367 1.00 89.69 97 ARG A CA 1
ATOM 744 C C . ARG A 1 97 ? -5.106 11.808 5.185 1.00 89.69 97 ARG A C 1
ATOM 746 O O . ARG A 1 97 ? -4.660 12.732 4.511 1.00 89.69 97 ARG A O 1
ATOM 753 N N . THR A 1 98 ? -4.324 10.929 5.808 1.00 89.12 98 THR A N 1
ATOM 754 C CA . THR A 1 98 ? -2.862 10.925 5.684 1.00 89.12 98 THR A CA 1
ATOM 755 C C . THR A 1 98 ? -2.399 10.146 4.452 1.00 89.12 98 THR A C 1
ATOM 757 O O . THR A 1 98 ? -3.163 9.397 3.853 1.00 89.12 98 THR A O 1
ATOM 760 N N . ASP A 1 99 ? -1.125 10.291 4.092 1.00 84.06 99 ASP A N 1
ATOM 761 C CA . ASP A 1 99 ? -0.443 9.486 3.069 1.00 84.06 99 ASP A CA 1
ATOM 762 C C . ASP A 1 99 ? 0.066 8.131 3.606 1.00 84.06 99 ASP A C 1
ATOM 764 O O . ASP A 1 99 ? 0.780 7.405 2.912 1.00 84.06 99 ASP A O 1
ATOM 768 N N . LYS A 1 100 ? -0.281 7.787 4.851 1.00 87.94 100 LYS A N 1
ATOM 769 C CA . LYS A 1 100 ? 0.106 6.536 5.507 1.00 87.94 100 LYS A CA 1
ATOM 770 C C . LYS A 1 100 ? -0.857 5.424 5.117 1.00 87.94 100 LYS A C 1
ATOM 772 O O . LYS A 1 100 ? -2.054 5.644 4.951 1.00 87.94 100 LYS A O 1
ATOM 777 N N . VAL A 1 101 ? -0.351 4.195 5.075 1.00 88.50 101 VAL A N 1
ATOM 778 C CA . VAL A 1 101 ? -1.211 3.015 4.982 1.00 88.50 101 VAL A CA 1
ATOM 779 C C . VAL A 1 101 ? -1.987 2.895 6.292 1.00 88.50 101 VAL A C 1
ATOM 781 O O . VAL A 1 101 ? -1.392 2.808 7.366 1.00 88.50 101 VAL A O 1
ATOM 784 N N . PHE A 1 102 ? -3.314 2.901 6.203 1.00 91.44 102 PHE A N 1
ATOM 785 C CA . PHE A 1 102 ? -4.213 2.691 7.332 1.00 91.44 102 PHE A CA 1
ATOM 786 C C . PHE A 1 102 ? -4.833 1.297 7.229 1.00 91.44 102 PHE A C 1
ATOM 788 O O . PHE A 1 102 ? -5.544 0.998 6.271 1.00 91.44 102 PHE A O 1
ATOM 795 N N . LEU A 1 103 ? -4.548 0.439 8.207 1.00 93.19 103 LEU A N 1
ATOM 796 C CA . LEU A 1 103 ? -5.087 -0.913 8.301 1.00 93.19 103 LEU A CA 1
ATOM 797 C C . LEU A 1 103 ? -5.912 -1.031 9.579 1.00 93.19 103 LEU A C 1
ATOM 799 O O . LEU A 1 103 ? -5.400 -0.805 10.674 1.00 93.19 103 LEU A O 1
ATOM 803 N N . ALA A 1 104 ? -7.173 -1.431 9.451 1.00 94.44 104 ALA A N 1
ATOM 804 C CA . ALA A 1 104 ? -8.019 -1.672 10.606 1.00 94.44 104 ALA A CA 1
ATOM 805 C C . ALA A 1 104 ? -8.916 -2.893 10.415 1.00 94.44 104 ALA A C 1
ATOM 807 O O . ALA A 1 104 ? -9.395 -3.155 9.311 1.00 94.44 104 ALA A O 1
ATOM 808 N N . SER A 1 105 ? -9.176 -3.613 11.503 1.00 94.31 105 SER A N 1
ATOM 809 C CA . SER A 1 105 ? -10.288 -4.560 11.581 1.00 94.31 105 SER A CA 1
ATOM 810 C C . SER A 1 105 ? -11.505 -3.838 12.162 1.00 94.31 105 SER A C 1
ATOM 812 O O . SER A 1 105 ? -11.422 -3.097 13.140 1.00 94.31 105 SER A O 1
ATOM 814 N N . VAL A 1 106 ? -12.657 -4.014 11.518 1.00 94.62 106 VAL A N 1
ATOM 815 C CA . VAL A 1 106 ? -13.939 -3.463 11.965 1.00 94.62 106 VAL A CA 1
ATOM 816 C C . VAL A 1 106 ? -14.964 -4.584 11.989 1.00 94.62 106 VAL A C 1
ATOM 818 O O . VAL A 1 106 ? -14.915 -5.508 11.171 1.00 94.62 106 VAL A O 1
ATOM 821 N N . HIS A 1 107 ? -15.934 -4.506 12.892 1.00 87.62 107 HIS A N 1
ATOM 822 C CA . HIS A 1 107 ? -17.004 -5.492 12.888 1.00 87.62 107 HIS A CA 1
ATOM 823 C C . HIS A 1 107 ? -17.900 -5.387 11.645 1.00 87.62 107 HIS A C 1
ATOM 825 O O . HIS A 1 107 ? -18.137 -4.314 11.091 1.00 87.62 107 HIS A O 1
ATOM 831 N N . ALA A 1 108 ? -18.487 -6.523 11.259 1.00 87.31 108 ALA A N 1
ATOM 832 C CA . ALA A 1 108 ? -19.395 -6.609 10.117 1.00 87.31 108 ALA A CA 1
ATOM 833 C C . ALA A 1 108 ? -20.770 -5.952 10.347 1.00 87.31 108 ALA A C 1
ATOM 835 O O . ALA A 1 108 ? -21.493 -5.734 9.377 1.00 87.31 108 ALA A O 1
ATOM 836 N N . TYR A 1 109 ? -21.158 -5.672 11.598 1.00 87.56 109 TYR A N 1
ATOM 837 C CA . TYR A 1 109 ? -22.441 -5.029 11.890 1.00 87.56 109 TYR A CA 1
ATOM 838 C C . TYR A 1 109 ? -22.448 -3.551 11.480 1.00 87.56 109 TYR A C 1
ATOM 840 O O . TYR A 1 109 ? -21.401 -2.911 11.381 1.00 87.56 109 TYR A O 1
ATOM 848 N N . HIS A 1 110 ? -23.651 -3.013 11.289 1.00 91.00 110 HIS A N 1
ATOM 849 C CA . HIS A 1 110 ? -23.862 -1.603 10.980 1.00 91.00 110 HIS A CA 1
ATOM 850 C C . HIS A 1 110 ? -23.533 -0.695 12.162 1.00 91.00 110 HIS A C 1
ATOM 852 O O . HIS A 1 110 ? -23.993 -0.912 13.289 1.00 91.00 110 HIS A O 1
ATOM 858 N N . HIS A 1 111 ? -22.753 0.340 11.883 1.00 93.38 111 HIS A N 1
ATOM 859 C CA . HIS A 1 111 ? -22.488 1.445 12.788 1.00 93.38 111 HIS A CA 1
ATOM 860 C C . HIS A 1 111 ? -22.126 2.669 11.939 1.00 93.38 111 HIS A C 1
ATOM 862 O O . HIS A 1 111 ? -21.217 2.547 11.121 1.00 93.38 111 HIS A O 1
ATOM 868 N N . PRO A 1 112 ? -22.735 3.852 12.154 1.00 93.12 112 PRO A N 1
ATOM 869 C CA . PRO A 1 112 ? -22.559 5.007 11.269 1.00 93.12 112 PRO A CA 1
ATOM 870 C C . PRO A 1 112 ? -21.096 5.328 10.939 1.00 93.12 112 PRO A C 1
ATOM 872 O O . PRO A 1 112 ? -20.744 5.455 9.775 1.00 93.12 112 PRO A O 1
ATOM 875 N N . VAL A 1 113 ? -20.225 5.349 11.955 1.00 92.75 113 VAL A N 1
ATOM 876 C CA . VAL A 1 113 ? -18.786 5.613 11.770 1.00 92.75 113 VAL A CA 1
ATOM 877 C C . VAL A 1 113 ? -18.075 4.525 10.954 1.00 92.75 113 VAL A C 1
ATOM 879 O O . VAL A 1 113 ? -17.294 4.844 10.065 1.00 92.75 113 VAL A O 1
ATOM 882 N N . SER A 1 114 ? -18.309 3.237 11.233 1.00 93.00 114 SER A N 1
ATOM 883 C CA . SER A 1 114 ? -17.618 2.174 10.489 1.00 93.00 114 SER A CA 1
ATOM 884 C C . SER A 1 114 ? -18.202 1.991 9.091 1.00 93.00 114 SER A C 1
ATOM 886 O O . SER A 1 114 ? -17.475 1.623 8.176 1.00 93.00 114 SER A O 1
ATOM 888 N N . ASP A 1 115 ? -19.492 2.265 8.903 1.00 94.06 115 ASP A N 1
ATOM 889 C CA . ASP A 1 115 ? -20.145 2.284 7.597 1.00 94.06 115 ASP A CA 1
ATOM 890 C C . ASP A 1 115 ? -19.609 3.428 6.732 1.00 94.06 115 ASP A C 1
ATOM 892 O O . ASP A 1 115 ? -19.287 3.195 5.570 1.00 94.06 115 ASP A O 1
ATOM 896 N N . GLU A 1 116 ? -19.415 4.621 7.305 1.00 93.25 116 GLU A N 1
ATOM 897 C CA . GLU A 1 116 ? -18.736 5.734 6.634 1.00 93.25 116 GLU A CA 1
ATOM 898 C C . GLU A 1 116 ? -17.333 5.318 6.178 1.00 93.25 116 GLU A C 1
ATOM 900 O O . GLU A 1 116 ? -17.018 5.472 5.004 1.00 93.25 116 GLU A O 1
ATOM 905 N N . LEU A 1 117 ? -16.527 4.707 7.059 1.00 91.50 117 LEU A N 1
ATOM 906 C CA . LEU A 1 117 ? -15.189 4.208 6.711 1.00 91.50 117 LEU A CA 1
ATOM 907 C C . LEU A 1 117 ? -15.220 3.156 5.590 1.00 91.50 117 LEU A C 1
ATOM 909 O O . LEU A 1 117 ? -14.421 3.238 4.662 1.00 91.50 117 LEU A O 1
ATOM 913 N N . LYS A 1 118 ? -16.137 2.181 5.661 1.00 92.81 118 LYS A N 1
ATOM 914 C CA . LYS A 1 118 ? -16.264 1.095 4.671 1.00 92.81 118 LYS A CA 1
ATOM 915 C C . LYS A 1 118 ? -16.715 1.584 3.293 1.00 92.81 118 LYS A C 1
ATOM 917 O O . LYS A 1 118 ? -16.375 0.950 2.302 1.00 92.81 118 LYS A O 1
ATOM 922 N N . ASN A 1 119 ? -17.499 2.658 3.232 1.00 93.31 119 ASN A N 1
ATOM 923 C CA . ASN A 1 119 ? -18.086 3.163 1.988 1.00 93.31 119 ASN A CA 1
ATOM 924 C C . ASN A 1 119 ? -17.202 4.187 1.262 1.00 93.31 119 ASN A C 1
ATOM 926 O O . ASN A 1 119 ? -17.604 4.704 0.221 1.00 93.31 119 ASN A O 1
ATOM 930 N N . ARG A 1 120 ? -16.021 4.510 1.797 1.00 92.00 120 ARG A N 1
ATOM 931 C CA . ARG A 1 120 ? -15.090 5.415 1.125 1.00 92.00 120 ARG A CA 1
ATOM 932 C C . ARG A 1 120 ? -14.527 4.785 -0.143 1.00 92.00 120 ARG A C 1
ATOM 934 O O . ARG A 1 120 ? -14.130 3.624 -0.146 1.00 92.00 120 ARG A O 1
ATOM 941 N N . GLU A 1 121 ? -14.408 5.591 -1.193 1.00 91.00 121 GLU A N 1
ATOM 942 C CA . GLU A 1 121 ? -13.864 5.159 -2.488 1.00 91.00 121 GLU A CA 1
ATOM 943 C C . GLU A 1 121 ? -12.378 4.766 -2.421 1.00 91.00 121 GLU A C 1
ATOM 945 O O . GLU A 1 121 ? -11.908 3.976 -3.235 1.00 91.00 121 GLU A O 1
ATOM 950 N N . ASP A 1 122 ? -11.638 5.296 -1.444 1.00 86.94 122 ASP A N 1
ATOM 951 C CA . ASP A 1 122 ? -10.214 5.031 -1.223 1.00 86.94 122 ASP A CA 1
ATOM 952 C C . ASP A 1 122 ? -9.943 3.924 -0.185 1.00 86.94 122 ASP A C 1
ATOM 954 O O . ASP A 1 122 ? -8.795 3.722 0.214 1.00 86.94 122 ASP A O 1
ATOM 958 N N . VAL A 1 123 ? -10.974 3.182 0.243 1.00 90.19 123 VAL A N 1
ATOM 959 C CA . VAL A 1 123 ? -10.855 2.087 1.218 1.00 90.19 123 VAL A CA 1
ATOM 960 C C . VAL A 1 123 ? -11.130 0.735 0.565 1.00 90.19 123 VAL A C 1
ATOM 962 O O . VAL A 1 123 ? -12.180 0.490 -0.025 1.00 90.19 123 VAL A O 1
ATOM 965 N N . LEU A 1 124 ? -10.192 -0.199 0.741 1.00 90.19 124 LEU A N 1
ATOM 966 C CA . LEU A 1 124 ? -10.396 -1.606 0.403 1.00 90.19 124 LEU A CA 1
ATOM 967 C C . LEU A 1 124 ? -11.008 -2.338 1.598 1.00 90.19 124 LEU A C 1
ATOM 969 O O . LEU A 1 124 ? -10.410 -2.412 2.670 1.00 90.19 124 LEU A O 1
ATOM 973 N N . VAL A 1 125 ? -12.196 -2.910 1.401 1.00 92.69 125 VAL A N 1
ATOM 974 C CA . VAL A 1 125 ? -12.905 -3.680 2.428 1.00 92.69 125 VAL A CA 1
ATOM 975 C C . VAL A 1 125 ? -12.890 -5.157 2.067 1.00 92.69 125 VAL A C 1
ATOM 977 O O . VAL A 1 125 ? -13.413 -5.561 1.028 1.00 92.69 125 VAL A O 1
ATOM 980 N N . TRP A 1 126 ? -12.361 -5.986 2.965 1.00 92.06 126 TRP A N 1
ATOM 981 C CA . TRP A 1 126 ? -12.449 -7.440 2.848 1.00 92.06 126 TRP A CA 1
ATOM 982 C C . TRP A 1 126 ? -13.272 -8.036 3.976 1.00 92.06 126 TRP A C 1
ATOM 984 O O . TRP A 1 126 ? -13.104 -7.706 5.149 1.00 92.06 126 TRP A O 1
ATOM 994 N N . ARG A 1 127 ? -14.145 -8.978 3.618 1.00 93.00 127 ARG A N 1
ATOM 995 C CA . ARG A 1 127 ? -14.856 -9.795 4.596 1.00 93.00 127 ARG A CA 1
ATOM 996 C C . ARG A 1 127 ? -13.972 -10.968 5.009 1.00 93.00 127 ARG A C 1
ATOM 998 O O . ARG A 1 127 ? -13.722 -11.871 4.211 1.00 93.00 127 ARG A O 1
ATOM 1005 N N . LEU A 1 128 ? -13.543 -10.966 6.267 1.00 92.19 128 LEU A N 1
ATOM 1006 C CA . LEU A 1 128 ? -12.795 -12.071 6.855 1.00 92.19 128 LEU A CA 1
ATOM 1007 C C . LEU A 1 128 ? -13.752 -13.166 7.348 1.00 92.19 128 LEU A C 1
ATOM 1009 O O . LEU A 1 128 ? -14.775 -12.895 7.977 1.00 92.19 128 LEU A O 1
ATOM 1013 N N . THR A 1 129 ? -13.408 -14.411 7.058 1.00 92.69 129 THR A N 1
ATOM 1014 C CA . THR A 1 129 ? -14.089 -15.634 7.485 1.00 92.69 129 THR A CA 1
ATOM 1015 C C . THR A 1 129 ? -13.036 -16.628 7.964 1.00 92.69 129 THR A C 1
ATOM 1017 O O . THR A 1 129 ? -11.848 -16.453 7.706 1.00 92.69 129 THR A O 1
ATOM 1020 N N . VAL A 1 130 ? -13.454 -17.704 8.632 1.00 93.25 130 VAL A N 1
ATOM 1021 C CA . VAL A 1 130 ? -12.515 -18.773 9.015 1.00 93.25 130 VAL A CA 1
ATOM 1022 C C . VAL A 1 130 ? -11.875 -19.412 7.777 1.00 93.25 130 VAL A C 1
ATOM 1024 O O . VAL A 1 130 ? -10.690 -19.701 7.797 1.00 93.25 130 VAL A O 1
ATOM 1027 N N . ALA A 1 131 ? -12.634 -19.580 6.690 1.00 93.69 131 ALA A N 1
ATOM 1028 C CA . ALA A 1 131 ? -12.175 -20.283 5.493 1.00 93.69 131 ALA A CA 1
ATOM 1029 C C . ALA A 1 131 ? -11.161 -19.498 4.646 1.00 93.69 131 ALA A C 1
ATOM 1031 O O . ALA A 1 131 ? -10.378 -20.109 3.929 1.00 93.69 131 ALA A O 1
ATOM 1032 N N . ASN A 1 132 ? -11.181 -18.161 4.698 1.00 90.50 132 ASN A N 1
ATOM 1033 C CA . ASN A 1 132 ? -10.284 -17.316 3.902 1.00 90.50 132 ASN A CA 1
ATOM 1034 C C . ASN A 1 132 ? -9.192 -16.636 4.736 1.00 90.50 132 ASN A C 1
ATOM 1036 O O . ASN A 1 132 ? -8.486 -15.782 4.211 1.00 90.50 132 ASN A O 1
ATOM 1040 N N . ARG A 1 133 ? -9.052 -16.973 6.023 1.00 90.00 133 ARG A N 1
ATOM 1041 C CA . ARG A 1 133 ? -8.136 -16.288 6.942 1.00 90.00 133 ARG A CA 1
ATOM 1042 C C . ARG A 1 133 ? -6.685 -16.352 6.472 1.00 90.00 133 ARG A C 1
ATOM 1044 O O . ARG A 1 133 ? -6.010 -15.326 6.466 1.00 90.00 133 ARG A O 1
ATOM 1051 N N . GLU A 1 134 ? -6.218 -17.535 6.091 1.00 86.75 134 GLU A N 1
ATOM 1052 C CA . GLU A 1 134 ? -4.834 -17.771 5.679 1.00 86.75 134 GLU A CA 1
ATOM 1053 C C . GLU A 1 134 ? -4.528 -17.088 4.340 1.00 86.75 134 GLU A C 1
ATOM 1055 O O . GLU A 1 134 ? -3.528 -16.389 4.217 1.00 86.75 134 GLU A O 1
ATOM 1060 N N . GLU A 1 135 ? -5.425 -17.196 3.358 1.00 84.56 135 GLU A N 1
ATOM 1061 C CA . GLU A 1 135 ? -5.269 -16.505 2.073 1.00 84.56 135 GLU A CA 1
ATOM 1062 C C . GLU A 1 135 ? -5.316 -14.976 2.234 1.00 84.56 135 GLU A C 1
ATOM 1064 O O . GLU A 1 135 ? -4.520 -14.248 1.637 1.00 84.56 135 GLU A O 1
ATOM 1069 N N . MET A 1 136 ? -6.242 -14.470 3.054 1.00 88.00 136 MET A N 1
ATOM 1070 C CA . MET A 1 136 ? -6.365 -13.037 3.311 1.00 88.00 136 MET A CA 1
ATOM 1071 C C . MET A 1 136 ? -5.143 -12.478 4.028 1.00 88.00 136 MET A C 1
ATOM 1073 O O . MET A 1 136 ? -4.776 -11.337 3.761 1.00 88.00 136 MET A O 1
ATOM 1077 N N . PHE A 1 137 ? -4.507 -13.258 4.903 1.00 84.06 137 PHE A N 1
ATOM 1078 C CA . PHE A 1 137 ? -3.253 -12.862 5.534 1.00 84.06 137 PHE A CA 1
ATOM 1079 C C . PHE A 1 137 ? -2.174 -12.571 4.485 1.00 84.06 137 PHE A C 1
ATOM 1081 O O . PHE A 1 137 ? -1.625 -11.471 4.495 1.00 84.06 137 PHE A O 1
ATOM 1088 N N . GLU A 1 138 ? -1.939 -13.489 3.543 1.00 79.25 138 GLU A N 1
ATOM 1089 C CA . GLU A 1 138 ? -0.950 -13.293 2.471 1.00 79.25 138 GLU A CA 1
ATOM 1090 C C . GLU A 1 138 ? -1.300 -12.081 1.595 1.00 79.25 138 GLU A C 1
ATOM 1092 O O . GLU A 1 138 ? -0.458 -11.220 1.350 1.00 79.25 138 GLU A O 1
ATOM 1097 N N . ARG A 1 139 ? -2.573 -11.931 1.202 1.00 80.38 139 ARG A N 1
ATOM 1098 C CA . ARG A 1 139 ? -3.025 -10.785 0.390 1.00 80.38 13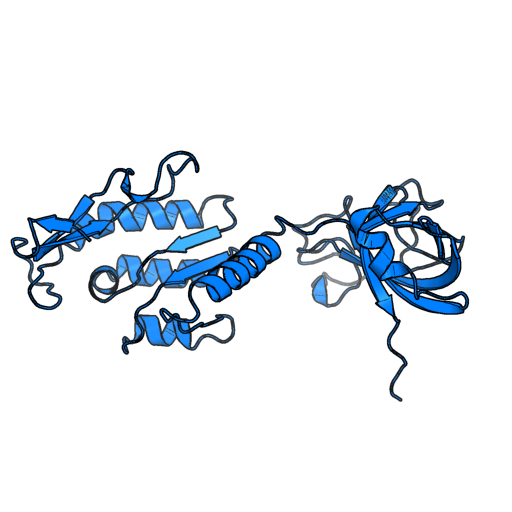9 ARG A CA 1
ATOM 1099 C C . ARG A 1 139 ? -2.840 -9.440 1.095 1.00 80.38 139 ARG A C 1
ATOM 1101 O O . ARG A 1 139 ? -2.411 -8.471 0.467 1.00 80.38 139 ARG A O 1
ATOM 1108 N N . VAL A 1 140 ? -3.196 -9.355 2.379 1.00 86.06 140 VAL A N 1
ATOM 1109 C CA . VAL A 1 140 ? -3.026 -8.129 3.176 1.00 86.06 140 VAL A CA 1
ATOM 1110 C C . VAL A 1 140 ? -1.544 -7.840 3.369 1.00 86.06 140 VAL A C 1
ATOM 1112 O O . VAL A 1 140 ? -1.141 -6.686 3.241 1.00 86.06 140 VAL A O 1
ATOM 1115 N N . LEU A 1 141 ? -0.731 -8.865 3.630 1.00 81.94 141 LEU A N 1
ATOM 1116 C CA . LEU A 1 141 ? 0.710 -8.719 3.774 1.00 81.94 141 LEU A CA 1
ATOM 1117 C C . LEU A 1 141 ? 1.340 -8.186 2.485 1.00 81.94 141 LEU A C 1
ATOM 1119 O O . LEU A 1 141 ? 2.064 -7.195 2.541 1.00 81.94 141 LEU A O 1
ATOM 1123 N N . ASP A 1 142 ? 1.010 -8.764 1.331 1.00 75.62 142 ASP A N 1
ATOM 1124 C CA . ASP A 1 142 ? 1.504 -8.308 0.031 1.00 75.62 142 ASP A CA 1
ATOM 1125 C C . ASP A 1 142 ? 1.083 -6.870 -0.272 1.00 75.62 142 ASP A C 1
ATOM 1127 O O . ASP A 1 142 ? 1.912 -6.061 -0.697 1.00 75.62 142 ASP A O 1
ATOM 1131 N N . LEU A 1 143 ? -0.181 -6.513 -0.021 1.00 79.94 143 LEU A N 1
ATOM 1132 C CA . LEU A 1 143 ? -0.651 -5.154 -0.271 1.00 79.94 143 LEU A CA 1
ATOM 1133 C C . LEU A 1 143 ? 0.007 -4.145 0.673 1.00 79.94 143 LEU A C 1
ATOM 1135 O O . LEU A 1 143 ? 0.442 -3.087 0.225 1.00 79.94 143 LEU A O 1
ATOM 1139 N N . VAL A 1 144 ? 0.090 -4.453 1.969 1.00 83.00 144 VAL A N 1
ATOM 1140 C CA . VAL A 1 144 ? 0.698 -3.561 2.960 1.00 83.00 144 VAL A CA 1
ATOM 1141 C C . VAL A 1 144 ? 2.191 -3.436 2.681 1.00 83.00 144 VAL A C 1
ATOM 1143 O O . VAL A 1 144 ? 2.686 -2.326 2.530 1.00 83.00 144 VAL A O 1
ATOM 1146 N N . CYS A 1 145 ? 2.927 -4.534 2.525 1.00 77.06 145 CYS A N 1
ATOM 1147 C CA . CYS A 1 145 ? 4.355 -4.477 2.217 1.00 77.06 145 CYS A CA 1
ATOM 1148 C C . CYS A 1 145 ? 4.632 -3.819 0.857 1.00 77.06 145 CYS A C 1
ATOM 1150 O O . CYS A 1 145 ? 5.567 -3.022 0.751 1.00 77.06 145 CYS A O 1
ATOM 1152 N N . GLY A 1 146 ? 3.811 -4.087 -0.160 1.00 68.50 146 GLY A N 1
ATOM 1153 C CA . GLY A 1 146 ? 3.889 -3.438 -1.466 1.00 68.50 146 GLY A CA 1
ATOM 1154 C C . GLY A 1 146 ? 3.611 -1.935 -1.393 1.00 68.50 146 GLY A C 1
ATOM 1155 O O . GLY A 1 146 ? 4.413 -1.139 -1.883 1.00 68.50 146 GLY A O 1
ATOM 1156 N N . GLY A 1 147 ? 2.529 -1.534 -0.720 1.00 66.62 147 GLY A N 1
ATOM 1157 C CA . GLY A 1 147 ? 2.132 -0.137 -0.512 1.00 66.62 147 GLY A CA 1
ATOM 1158 C C . GLY A 1 147 ? 3.120 0.653 0.349 1.00 66.62 147 GLY A C 1
ATOM 1159 O O . GLY A 1 147 ? 3.356 1.832 0.107 1.00 66.62 147 GLY A O 1
ATOM 1160 N N . LEU A 1 148 ? 3.784 -0.014 1.292 1.00 66.94 148 LEU A N 1
ATOM 1161 C CA . LEU A 1 148 ? 4.878 0.552 2.082 1.00 66.94 148 LEU A CA 1
ATOM 1162 C C . LEU A 1 148 ? 6.221 0.575 1.327 1.00 66.94 148 LEU A C 1
ATOM 1164 O O . LEU A 1 148 ? 7.226 1.040 1.867 1.00 66.94 148 LEU A O 1
ATOM 1168 N N . GLY A 1 149 ? 6.269 0.063 0.092 1.00 61.44 149 GLY A N 1
ATOM 1169 C CA . GLY A 1 149 ? 7.492 -0.042 -0.706 1.00 61.44 149 GLY A CA 1
ATOM 1170 C C . GLY A 1 149 ? 8.551 -0.964 -0.090 1.00 61.44 149 GLY A C 1
ATOM 1171 O O . GLY A 1 149 ? 9.733 -0.826 -0.408 1.00 61.44 149 GLY A O 1
ATOM 1172 N N . LEU A 1 150 ? 8.146 -1.872 0.805 1.00 57.31 150 LEU A N 1
ATOM 1173 C CA . LEU A 1 150 ? 9.034 -2.710 1.614 1.00 57.31 150 LEU A CA 1
ATOM 1174 C C . LEU A 1 150 ? 9.574 -3.928 0.854 1.00 57.31 150 LEU A C 1
ATOM 1176 O O . LEU A 1 150 ? 10.612 -4.462 1.237 1.00 57.31 150 LEU A O 1
ATOM 1180 N N . THR A 1 151 ? 8.924 -4.362 -0.229 1.00 64.38 151 THR A N 1
ATOM 1181 C CA . THR A 1 151 ? 9.297 -5.605 -0.934 1.00 64.38 151 THR A CA 1
ATOM 1182 C C . THR A 1 151 ? 9.130 -5.530 -2.453 1.00 64.38 151 THR A C 1
ATOM 1184 O O . THR A 1 151 ? 8.704 -6.483 -3.096 1.00 64.38 151 THR A O 1
ATOM 1187 N N . MET A 1 152 ? 9.543 -4.431 -3.084 1.00 71.19 152 MET A N 1
ATOM 1188 C CA . MET A 1 152 ? 9.787 -4.462 -4.531 1.00 71.19 152 MET A CA 1
ATOM 1189 C C . MET A 1 152 ? 11.122 -5.173 -4.796 1.00 71.19 152 MET A C 1
ATOM 1191 O O . MET A 1 152 ? 12.195 -4.591 -4.626 1.00 71.19 152 MET A O 1
ATOM 1195 N N . ARG A 1 153 ? 11.068 -6.459 -5.166 1.00 82.62 153 ARG A N 1
ATOM 1196 C CA . ARG A 1 153 ? 12.272 -7.252 -5.447 1.00 82.62 153 ARG A CA 1
ATOM 1197 C C . ARG A 1 153 ? 12.795 -6.914 -6.845 1.00 82.62 153 ARG A C 1
ATOM 1199 O O . ARG A 1 153 ? 12.064 -7.105 -7.812 1.00 82.62 153 ARG A O 1
ATOM 1206 N N . PRO A 1 154 ? 14.044 -6.443 -6.989 1.00 90.75 154 PRO A N 1
ATOM 1207 C CA . PRO A 1 154 ? 14.607 -6.235 -8.311 1.00 90.75 154 PRO A CA 1
ATOM 1208 C C . PRO A 1 154 ? 14.744 -7.579 -9.032 1.00 90.75 154 PRO A C 1
ATOM 1210 O O . PRO A 1 154 ? 15.257 -8.543 -8.460 1.00 90.75 154 PRO A O 1
ATOM 1213 N N . ILE A 1 155 ? 14.306 -7.631 -10.288 1.00 97.00 155 ILE A N 1
ATOM 1214 C CA . ILE A 1 155 ? 14.405 -8.832 -11.130 1.00 97.00 155 ILE A CA 1
ATOM 1215 C C . ILE A 1 155 ? 15.702 -8.883 -11.937 1.00 97.00 155 ILE A C 1
ATOM 1217 O O . ILE A 1 155 ? 16.057 -9.914 -12.507 1.00 97.00 155 ILE A O 1
ATOM 1221 N N . GLY A 1 156 ? 16.425 -7.769 -11.980 1.00 97.44 156 GLY A N 1
ATOM 1222 C CA . GLY A 1 156 ? 17.684 -7.656 -12.688 1.00 97.44 156 GLY A CA 1
ATOM 1223 C C . GLY A 1 156 ? 18.332 -6.294 -12.511 1.00 97.44 156 GLY A C 1
ATOM 1224 O O . GLY A 1 156 ? 17.870 -5.440 -11.750 1.00 97.44 156 GLY A O 1
ATOM 1225 N N . ILE A 1 157 ? 19.415 -6.087 -13.250 1.00 98.0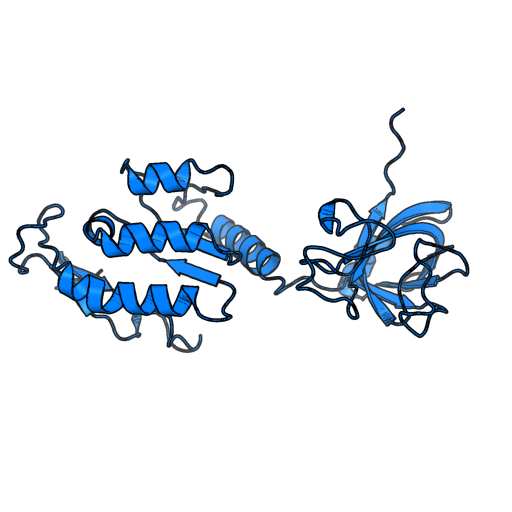6 157 ILE A N 1
ATOM 1226 C CA . ILE A 1 157 ? 20.160 -4.834 -13.265 1.00 98.06 157 ILE A CA 1
ATOM 1227 C C . ILE A 1 157 ? 20.444 -4.401 -14.697 1.00 98.06 157 ILE A C 1
ATOM 1229 O O . ILE A 1 157 ? 20.891 -5.192 -15.527 1.00 98.06 157 ILE A O 1
ATOM 1233 N N . MET A 1 158 ? 20.185 -3.130 -14.977 1.00 98.00 158 MET A N 1
ATOM 1234 C CA . MET A 1 158 ? 20.440 -2.509 -16.264 1.00 98.00 158 MET A CA 1
ATOM 1235 C C . MET A 1 158 ? 21.843 -1.895 -16.292 1.00 98.00 158 MET A C 1
ATOM 1237 O O . MET A 1 158 ? 22.294 -1.264 -15.330 1.00 98.00 158 MET A O 1
ATOM 1241 N N . ARG A 1 159 ? 22.553 -2.103 -17.399 1.00 98.31 159 ARG A N 1
ATOM 1242 C CA . ARG A 1 159 ? 23.858 -1.512 -17.701 1.00 98.31 159 ARG A CA 1
ATOM 1243 C C . ARG A 1 159 ? 23.731 -0.597 -18.905 1.00 98.31 159 ARG A C 1
ATOM 1245 O O . ARG A 1 159 ? 23.222 -1.011 -19.948 1.00 98.31 159 ARG A O 1
ATOM 1252 N N . THR A 1 160 ? 24.194 0.636 -18.747 1.00 97.38 160 THR A N 1
ATOM 1253 C CA . THR A 1 160 ? 24.025 1.700 -19.744 1.00 97.38 160 THR A CA 1
ATOM 1254 C C . THR A 1 160 ? 25.308 2.522 -19.888 1.00 97.38 160 THR A C 1
ATOM 1256 O O . THR A 1 160 ? 26.241 2.438 -19.073 1.00 97.38 160 THR A O 1
ATOM 1259 N N . SER A 1 161 ? 25.379 3.307 -20.963 1.00 96.62 161 SER A N 1
ATOM 1260 C CA . SER A 1 161 ? 26.448 4.288 -21.175 1.00 96.62 161 SER A CA 1
ATOM 1261 C C . SER A 1 161 ? 26.305 5.525 -20.284 1.00 96.62 161 SER A C 1
ATOM 1263 O O . SER A 1 161 ? 27.291 6.223 -20.082 1.00 96.62 161 SER A O 1
ATOM 1265 N N . TRP A 1 162 ? 25.114 5.781 -19.735 1.00 95.69 162 TRP A N 1
ATOM 1266 C CA . TRP A 1 162 ? 24.790 6.968 -18.942 1.00 95.69 162 TRP A CA 1
ATOM 1267 C C . TRP A 1 162 ? 25.294 6.798 -17.506 1.00 95.69 162 TRP A C 1
ATOM 1269 O O . TRP A 1 162 ? 24.674 6.098 -16.711 1.00 95.69 162 TRP A O 1
ATOM 1279 N N . LYS A 1 163 ? 26.431 7.388 -17.136 1.00 92.75 163 LYS A N 1
ATOM 1280 C CA . LYS A 1 163 ? 27.030 7.189 -15.803 1.00 92.75 163 LYS A CA 1
ATOM 1281 C C . LYS A 1 163 ? 26.442 8.112 -14.748 1.00 92.75 163 LYS A C 1
ATOM 1283 O O . LYS A 1 163 ? 26.434 7.750 -13.572 1.00 92.75 163 LYS A O 1
ATOM 1288 N N . ARG A 1 164 ? 25.928 9.273 -15.153 1.00 91.38 164 ARG A N 1
ATOM 1289 C CA . ARG A 1 164 ? 25.326 10.256 -14.245 1.00 91.38 164 ARG A CA 1
ATOM 1290 C C . ARG A 1 164 ? 23.902 10.625 -14.644 1.00 91.38 164 ARG A C 1
ATOM 1292 O O . ARG A 1 164 ? 23.490 10.462 -15.788 1.00 91.38 164 ARG A O 1
ATOM 1299 N N . LYS A 1 165 ? 23.140 11.149 -13.678 1.00 86.50 165 LYS A N 1
ATOM 1300 C CA . LYS A 1 165 ? 21.729 11.532 -13.864 1.00 86.50 165 LYS A CA 1
ATOM 1301 C C . LYS A 1 165 ? 21.545 12.629 -14.917 1.00 86.50 165 LYS A C 1
ATOM 1303 O O . LYS A 1 165 ? 20.548 12.605 -15.623 1.00 86.50 165 LYS A O 1
ATOM 1308 N N . ASP A 1 166 ? 22.478 13.572 -14.999 1.00 88.06 166 ASP A N 1
ATOM 1309 C CA . ASP A 1 166 ? 22.500 14.671 -15.973 1.00 88.06 166 ASP A CA 1
ATOM 1310 C C . ASP A 1 166 ? 22.852 14.215 -17.397 1.00 88.06 166 ASP A C 1
ATOM 1312 O O . ASP A 1 166 ? 22.520 14.907 -18.354 1.00 88.06 166 ASP A O 1
ATOM 1316 N N . GLU A 1 167 ? 23.489 13.050 -17.545 1.00 92.44 167 GLU A N 1
ATOM 1317 C CA . GLU A 1 167 ? 23.825 12.459 -18.847 1.00 92.44 167 GLU A CA 1
ATOM 1318 C C . GLU A 1 167 ? 22.688 11.610 -19.421 1.00 92.44 167 GLU A C 1
ATOM 1320 O O . GLU A 1 167 ? 22.592 11.444 -20.636 1.00 92.44 167 GLU A O 1
ATOM 1325 N N . ALA A 1 168 ? 21.859 11.021 -18.554 1.00 93.19 168 ALA A N 1
ATOM 1326 C CA . ALA A 1 168 ? 20.764 10.168 -18.985 1.00 93.19 168 ALA A CA 1
ATOM 1327 C C . ALA A 1 168 ? 19.726 10.990 -19.775 1.00 93.19 168 ALA A C 1
ATOM 1329 O O . ALA A 1 168 ? 19.319 12.069 -19.329 1.00 93.19 168 ALA A O 1
ATOM 1330 N N . PRO A 1 169 ? 19.277 10.506 -20.947 1.00 94.38 169 PRO A N 1
ATOM 1331 C CA . PRO A 1 169 ? 18.342 11.246 -21.778 1.00 94.38 169 PRO A CA 1
ATOM 1332 C C . PRO A 1 169 ? 16.979 11.359 -21.088 1.00 94.38 169 PRO A C 1
ATOM 1334 O O . PRO A 1 169 ? 16.611 10.551 -20.242 1.00 94.38 169 PRO A O 1
ATOM 1337 N N . ARG A 1 170 ? 16.179 12.353 -21.486 1.00 90.25 170 ARG A N 1
ATOM 1338 C CA . ARG A 1 170 ? 14.832 12.554 -20.917 1.00 90.25 170 ARG A CA 1
ATOM 1339 C C . ARG A 1 170 ? 13.841 11.442 -21.272 1.00 90.25 170 ARG A C 1
ATOM 1341 O O . ARG A 1 170 ? 12.817 11.334 -20.605 1.00 90.25 170 ARG A O 1
ATOM 1348 N N . GLN A 1 171 ? 14.090 10.715 -22.360 1.00 93.00 171 GLN A N 1
ATOM 1349 C CA . GLN A 1 171 ? 13.266 9.625 -22.890 1.00 93.00 171 GLN A CA 1
ATOM 1350 C C . GLN A 1 171 ? 14.173 8.552 -23.517 1.00 93.00 171 GLN A C 1
ATOM 1352 O O . GLN A 1 171 ? 15.304 8.878 -23.904 1.00 93.00 171 GLN A O 1
ATOM 1357 N N . PRO A 1 172 ? 13.707 7.294 -23.661 1.00 95.69 172 PRO A N 1
ATOM 1358 C CA . PRO A 1 172 ? 14.550 6.182 -24.096 1.00 95.69 172 PRO A CA 1
ATOM 1359 C C . PRO A 1 172 ? 15.197 6.437 -25.458 1.00 95.69 172 PRO A C 1
ATOM 1361 O O . PRO A 1 172 ? 14.515 6.517 -26.480 1.00 95.69 172 PRO A O 1
ATOM 1364 N N . THR A 1 173 ? 16.525 6.540 -25.476 1.00 95.12 173 THR A N 1
ATOM 1365 C CA . THR A 1 173 ? 17.312 6.906 -26.666 1.00 95.12 173 THR A CA 1
ATOM 1366 C C . THR A 1 173 ? 18.488 5.932 -26.820 1.00 95.12 173 THR A C 1
ATOM 1368 O O . THR A 1 173 ? 18.943 5.379 -25.813 1.00 95.12 173 THR A O 1
ATOM 1371 N N . PRO A 1 174 ? 18.969 5.651 -28.048 1.00 96.62 174 PRO A N 1
ATOM 1372 C CA . PRO A 1 174 ? 20.252 4.980 -28.240 1.00 96.62 174 PRO A CA 1
ATOM 1373 C C . PRO A 1 174 ? 21.379 5.678 -27.451 1.00 96.62 174 PRO A C 1
ATOM 1375 O O . PRO A 1 174 ? 21.295 6.885 -27.214 1.00 96.62 174 PRO A O 1
ATOM 1378 N N . PRO A 1 175 ? 22.448 4.960 -27.067 1.00 96.75 175 PRO A N 1
ATOM 1379 C CA . PRO A 1 175 ? 22.854 3.647 -27.570 1.00 96.75 175 PRO A CA 1
ATOM 1380 C C . PRO A 1 175 ? 22.165 2.453 -26.872 1.00 96.75 175 PRO A C 1
ATOM 1382 O O . PRO A 1 175 ? 21.443 2.629 -25.888 1.00 96.75 175 PRO A O 1
ATOM 1385 N N . PRO A 1 176 ? 22.400 1.220 -27.370 1.00 97.81 176 PRO A N 1
ATOM 1386 C CA . PRO A 1 176 ? 21.934 -0.005 -26.731 1.00 97.81 176 PRO A CA 1
ATOM 1387 C C . PRO A 1 176 ? 22.369 -0.154 -25.271 1.00 97.81 176 PRO A C 1
ATOM 1389 O O . PRO A 1 176 ? 23.482 0.213 -24.896 1.00 97.81 176 PRO A O 1
ATOM 1392 N N . ALA A 1 177 ? 21.520 -0.809 -24.486 1.00 98.31 177 ALA A N 1
ATOM 1393 C CA . ALA A 1 177 ? 21.772 -1.180 -23.098 1.00 98.31 177 ALA A CA 1
ATOM 1394 C C . ALA A 1 177 ? 21.622 -2.693 -22.903 1.00 98.31 177 ALA A C 1
ATOM 1396 O O . ALA A 1 177 ? 21.134 -3.411 -23.784 1.00 98.31 177 ALA A O 1
ATOM 1397 N N . THR A 1 178 ? 22.047 -3.195 -21.747 1.00 98.69 178 THR A N 1
ATOM 1398 C CA . THR A 1 178 ? 21.816 -4.591 -21.364 1.00 98.69 178 THR A CA 1
ATOM 1399 C C . THR A 1 178 ? 21.093 -4.690 -20.033 1.00 98.69 178 THR A C 1
ATOM 1401 O O . THR A 1 178 ? 21.272 -3.855 -19.153 1.00 98.69 178 THR A O 1
ATOM 1404 N N . ILE A 1 179 ? 20.277 -5.727 -19.885 1.00 98.75 179 ILE A N 1
ATOM 1405 C CA . ILE A 1 179 ? 19.615 -6.101 -18.642 1.00 98.75 179 ILE A CA 1
ATOM 1406 C C . ILE A 1 179 ? 20.115 -7.489 -18.263 1.00 98.75 179 ILE A C 1
ATOM 1408 O O . ILE A 1 179 ? 19.907 -8.443 -19.010 1.00 98.75 179 ILE A O 1
ATOM 1412 N N . THR A 1 180 ? 20.758 -7.605 -17.107 1.00 98.69 180 THR A N 1
ATOM 1413 C CA . THR A 1 180 ? 21.110 -8.900 -16.522 1.00 98.69 180 THR A CA 1
ATOM 1414 C C . THR A 1 180 ? 19.998 -9.325 -15.569 1.00 98.69 180 THR A C 1
ATOM 1416 O O . THR A 1 180 ? 19.820 -8.699 -14.525 1.00 98.69 180 THR A O 1
ATOM 1419 N N . ILE A 1 181 ? 19.259 -10.373 -15.927 1.00 98.56 181 ILE A N 1
ATOM 1420 C CA . ILE A 1 181 ? 18.201 -10.989 -15.120 1.00 98.56 181 ILE A CA 1
ATOM 1421 C C . ILE A 1 181 ? 18.834 -11.803 -13.988 1.00 98.56 181 ILE A C 1
ATOM 1423 O O . ILE A 1 181 ? 19.785 -12.556 -14.205 1.00 98.56 181 ILE A O 1
ATOM 1427 N N . PHE A 1 182 ? 18.327 -11.649 -12.767 1.00 97.69 182 PHE A N 1
ATOM 1428 C CA . PHE A 1 182 ? 18.816 -12.406 -11.617 1.00 97.69 182 PHE A CA 1
ATOM 1429 C C . PHE A 1 182 ? 18.314 -13.853 -11.637 1.00 97.69 182 PHE A C 1
ATOM 1431 O O . PHE A 1 182 ? 17.225 -14.141 -12.129 1.00 97.69 182 PHE A O 1
ATOM 1438 N N . SER A 1 183 ? 19.117 -14.756 -11.061 1.00 96.12 183 SER A N 1
ATOM 1439 C CA . SER A 1 183 ? 18.927 -16.214 -11.125 1.00 96.12 183 SER A CA 1
ATOM 1440 C C . SER A 1 183 ? 17.490 -16.696 -10.842 1.00 96.12 183 SER A C 1
ATOM 1442 O O . SER A 1 183 ? 16.958 -17.437 -11.670 1.00 96.12 183 SER A O 1
ATOM 1444 N N . PRO A 1 184 ? 16.793 -16.228 -9.779 1.00 93.62 184 PRO A N 1
ATOM 1445 C CA . PRO A 1 184 ? 15.436 -16.699 -9.477 1.00 93.62 184 PRO A CA 1
ATOM 1446 C C . PRO A 1 184 ? 14.384 -16.362 -10.545 1.00 93.62 184 PRO A C 1
ATOM 1448 O O . PRO A 1 184 ? 13.316 -16.962 -10.548 1.00 93.62 184 PRO A O 1
ATOM 1451 N N . TYR A 1 185 ? 14.665 -15.408 -11.439 1.00 96.94 185 TYR A N 1
ATOM 1452 C CA . TYR A 1 185 ? 13.703 -14.878 -12.411 1.00 96.94 185 TYR A CA 1
ATOM 1453 C C . TYR A 1 185 ? 14.022 -15.266 -13.860 1.00 96.94 185 TYR A C 1
ATOM 1455 O O . TYR A 1 185 ? 13.322 -14.839 -14.778 1.00 96.94 185 TYR A O 1
ATOM 1463 N N . LEU A 1 186 ? 15.060 -16.081 -14.092 1.00 97.44 186 LEU A N 1
ATOM 1464 C CA . LEU A 1 186 ? 15.490 -16.457 -15.444 1.00 97.44 186 LEU A CA 1
ATOM 1465 C C . LEU A 1 186 ? 14.377 -17.137 -16.247 1.00 97.44 186 LEU A C 1
ATOM 1467 O O . LEU A 1 186 ? 14.215 -16.828 -17.427 1.00 97.44 186 LEU A O 1
ATOM 1471 N N . CYS A 1 187 ? 13.591 -18.015 -15.615 1.00 96.75 187 CYS A N 1
ATOM 1472 C CA . CYS A 1 187 ? 12.482 -18.712 -16.271 1.00 96.75 187 CYS A CA 1
ATOM 1473 C C . CYS A 1 187 ? 11.437 -17.741 -16.846 1.00 96.75 187 CYS A C 1
ATOM 1475 O O . CYS A 1 187 ? 10.968 -17.944 -17.964 1.00 96.75 187 CYS A O 1
ATOM 1477 N N . GLY A 1 188 ? 11.156 -16.633 -16.151 1.00 96.81 188 GLY A N 1
ATOM 1478 C CA . GLY A 1 188 ? 10.212 -15.608 -16.603 1.00 96.81 188 GLY A CA 1
ATOM 1479 C C . GLY A 1 188 ? 10.654 -14.861 -17.867 1.00 96.81 188 GLY A C 1
ATOM 1480 O O . GLY A 1 188 ? 9.822 -14.293 -18.566 1.00 96.81 188 GLY A O 1
ATOM 1481 N N . ALA A 1 189 ? 11.948 -14.890 -18.199 1.00 97.19 189 ALA A N 1
ATOM 1482 C CA . ALA A 1 189 ? 12.518 -14.195 -19.351 1.00 97.19 189 ALA A CA 1
ATOM 1483 C C . ALA A 1 189 ? 12.850 -15.119 -20.541 1.00 97.19 189 ALA A C 1
ATOM 1485 O O . ALA A 1 189 ? 13.314 -14.641 -21.579 1.00 97.19 189 ALA A O 1
ATOM 1486 N N . GLN A 1 190 ? 12.624 -16.433 -20.420 1.00 96.88 190 GLN A N 1
ATOM 1487 C CA . GLN A 1 190 ? 13.016 -17.424 -21.436 1.00 96.88 190 GLN A CA 1
ATOM 1488 C C . GLN A 1 190 ? 12.359 -17.192 -22.799 1.00 96.88 190 GLN A C 1
ATOM 1490 O O . GLN A 1 190 ? 12.999 -17.384 -23.828 1.00 96.88 190 GLN A O 1
ATOM 1495 N N . GLN A 1 191 ? 11.098 -16.758 -22.812 1.00 96.69 191 GLN A N 1
ATOM 1496 C CA . GLN A 1 191 ? 10.319 -16.595 -24.044 1.00 96.69 191 GLN A CA 1
ATOM 1497 C C . GLN A 1 191 ? 10.504 -15.224 -24.710 1.00 96.69 191 GLN A C 1
ATOM 1499 O O . GLN A 1 191 ? 9.935 -14.976 -25.771 1.00 96.69 191 GLN A O 1
ATOM 1504 N N . LEU A 1 192 ? 11.296 -14.324 -24.117 1.00 96.88 192 LEU A N 1
ATOM 1505 C CA . LEU A 1 192 ? 11.555 -13.017 -24.710 1.00 96.88 192 LEU A CA 1
ATOM 1506 C C . LEU A 1 192 ? 12.418 -13.159 -25.972 1.00 96.88 192 LEU A C 1
ATOM 1508 O O . LEU A 1 192 ? 13.514 -13.720 -25.934 1.00 96.88 192 LEU A O 1
ATOM 1512 N N . GLY A 1 193 ? 11.931 -12.640 -27.097 1.00 95.12 193 GLY A N 1
ATOM 1513 C CA . GLY A 1 193 ? 12.537 -12.848 -28.414 1.00 95.12 193 GLY A CA 1
ATOM 1514 C C . GLY A 1 193 ? 13.208 -11.606 -28.997 1.00 95.12 193 GLY A C 1
ATOM 1515 O O . GLY A 1 193 ? 12.827 -10.473 -28.710 1.00 95.12 193 GLY A O 1
ATOM 1516 N N . LYS A 1 194 ? 14.187 -11.804 -29.890 1.00 97.81 194 LYS A N 1
ATOM 1517 C CA . LYS A 1 194 ? 14.728 -10.720 -30.730 1.00 97.81 194 LYS A CA 1
ATOM 1518 C C . LYS A 1 194 ? 13.597 -10.065 -31.536 1.00 97.81 194 LYS A C 1
ATOM 1520 O O . LYS A 1 194 ? 12.764 -10.756 -32.109 1.00 97.81 194 LYS A O 1
ATOM 1525 N N . GLY A 1 195 ? 13.602 -8.738 -31.610 1.00 97.50 195 GLY A N 1
ATOM 1526 C CA . GLY A 1 195 ? 12.593 -7.937 -32.307 1.00 97.50 195 GLY A CA 1
ATOM 1527 C C . GLY A 1 195 ? 11.333 -7.657 -31.485 1.00 97.50 195 GLY A C 1
ATOM 1528 O O . GLY A 1 195 ? 10.531 -6.813 -31.880 1.00 97.50 195 GLY A O 1
ATOM 1529 N N . GLN A 1 196 ? 11.160 -8.304 -30.329 1.00 97.31 196 GLN A N 1
ATOM 1530 C CA . GLN A 1 196 ? 10.039 -8.023 -29.440 1.00 97.31 196 GLN A CA 1
ATOM 1531 C C . GLN A 1 196 ? 10.167 -6.615 -28.848 1.00 97.31 196 GLN A C 1
ATOM 1533 O O . GLN A 1 196 ? 11.216 -6.243 -28.315 1.00 97.31 196 GLN A O 1
ATOM 1538 N N . LYS A 1 197 ? 9.082 -5.840 -28.928 1.00 97.75 197 LYS A N 1
ATOM 1539 C CA . LYS A 1 197 ? 8.949 -4.554 -28.239 1.00 97.75 197 LYS A CA 1
ATOM 1540 C C . LYS A 1 197 ? 8.528 -4.794 -26.793 1.00 97.75 197 LYS A C 1
ATOM 1542 O O . LYS A 1 197 ? 7.608 -5.575 -26.541 1.00 97.75 197 LYS A O 1
ATOM 1547 N N . ILE A 1 198 ? 9.190 -4.122 -25.864 1.00 97.81 198 ILE A N 1
ATOM 1548 C CA . ILE A 1 198 ? 8.975 -4.264 -24.426 1.00 97.81 198 ILE A CA 1
ATOM 1549 C C . ILE A 1 198 ? 8.916 -2.905 -23.732 1.00 97.81 198 ILE A C 1
ATOM 1551 O O . ILE A 1 198 ? 9.480 -1.917 -24.206 1.00 97.81 198 ILE A O 1
ATOM 1555 N N . GLU A 1 199 ? 8.264 -2.895 -22.579 1.00 97.88 199 GLU A N 1
ATOM 1556 C CA . GLU A 1 199 ? 8.351 -1.864 -21.557 1.00 97.88 199 GLU A CA 1
ATOM 1557 C C . GLU A 1 199 ? 9.189 -2.402 -20.397 1.00 97.88 199 GLU A C 1
ATOM 1559 O O . GLU A 1 199 ? 8.939 -3.493 -19.884 1.00 97.88 199 GLU A O 1
ATOM 1564 N N . VAL A 1 200 ? 10.197 -1.640 -19.989 1.00 97.94 200 VAL A N 1
ATOM 1565 C CA . VAL A 1 200 ? 11.068 -1.958 -18.857 1.00 97.94 200 VAL A CA 1
ATOM 1566 C C . VAL A 1 200 ? 10.739 -0.991 -17.733 1.00 97.94 200 VAL A C 1
ATOM 1568 O O . VAL A 1 200 ? 10.935 0.216 -17.884 1.00 97.94 200 VAL A O 1
ATOM 1571 N N . VAL A 1 201 ? 10.265 -1.515 -16.605 1.00 97.12 201 VAL A N 1
ATOM 1572 C CA . VAL A 1 201 ? 10.023 -0.737 -15.386 1.00 97.12 201 VAL A CA 1
ATOM 1573 C C . VAL A 1 201 ? 11.266 -0.816 -14.511 1.00 97.12 201 VAL A C 1
ATOM 1575 O O . VAL A 1 201 ? 11.776 -1.904 -14.239 1.00 97.12 201 VAL A O 1
ATOM 1578 N N . TRP A 1 202 ? 11.776 0.321 -14.054 1.00 96.25 202 TRP A N 1
ATOM 1579 C CA . TRP A 1 202 ? 13.047 0.389 -13.332 1.00 96.25 202 TRP A CA 1
ATOM 1580 C C . TRP A 1 202 ? 13.030 1.391 -12.182 1.00 96.25 202 TRP A C 1
ATOM 1582 O O . TRP A 1 202 ? 12.238 2.331 -12.160 1.00 96.25 202 TRP A O 1
ATOM 1592 N N . PHE A 1 203 ? 13.921 1.200 -11.207 1.00 93.38 203 PHE A N 1
ATOM 1593 C CA . PHE A 1 203 ? 13.991 2.049 -10.018 1.00 93.38 203 PHE A CA 1
ATOM 1594 C C . PHE A 1 203 ? 14.847 3.285 -10.274 1.00 93.38 203 PHE A C 1
ATOM 1596 O O . PHE A 1 203 ? 16.076 3.204 -10.397 1.00 93.38 203 PHE A O 1
ATOM 1603 N N . ALA A 1 204 ? 14.212 4.455 -10.262 1.00 92.38 204 ALA A N 1
ATOM 1604 C CA . ALA A 1 204 ? 14.899 5.736 -10.310 1.00 92.38 204 ALA A CA 1
ATOM 1605 C C . ALA A 1 204 ? 15.506 6.069 -8.940 1.00 92.38 204 ALA A C 1
ATOM 1607 O O . ALA A 1 204 ? 15.086 6.978 -8.229 1.00 92.38 204 ALA A O 1
ATOM 1608 N N . HIS A 1 205 ? 16.519 5.295 -8.559 1.00 85.25 205 HIS A N 1
ATOM 1609 C CA . HIS A 1 205 ? 17.169 5.336 -7.251 1.00 85.25 205 HIS A CA 1
ATOM 1610 C C . HIS A 1 205 ? 17.849 6.683 -6.933 1.00 85.25 205 HIS A C 1
ATOM 1612 O O . HIS A 1 205 ? 18.059 6.989 -5.764 1.00 85.25 205 HIS A O 1
ATOM 1618 N N . LEU A 1 206 ? 18.125 7.516 -7.945 1.00 87.62 206 LEU A N 1
ATOM 1619 C CA . LEU A 1 206 ? 18.653 8.884 -7.801 1.00 87.62 206 LEU A CA 1
ATOM 1620 C C . LEU A 1 206 ? 17.565 9.982 -7.864 1.00 87.62 206 LEU A C 1
ATOM 1622 O O . LEU A 1 206 ? 17.867 11.172 -8.029 1.00 87.62 206 LEU A O 1
ATOM 1626 N N . ALA A 1 207 ? 16.282 9.616 -7.830 1.00 87.50 207 ALA A N 1
ATOM 1627 C CA . ALA A 1 207 ? 15.170 10.559 -7.913 1.00 87.50 207 ALA A CA 1
ATOM 1628 C C . ALA A 1 207 ? 14.661 11.020 -6.539 1.00 87.50 207 ALA A C 1
ATOM 1630 O O . ALA A 1 207 ? 14.829 10.351 -5.519 1.00 87.50 207 ALA A O 1
ATOM 1631 N N . ARG A 1 208 ? 14.020 12.193 -6.519 1.00 82.88 208 ARG A N 1
ATOM 1632 C CA . ARG A 1 208 ? 13.456 12.791 -5.303 1.00 82.88 208 ARG A CA 1
ATOM 1633 C C . ARG A 1 208 ? 12.040 12.258 -5.071 1.00 82.88 208 ARG A C 1
ATOM 1635 O O . ARG A 1 208 ? 11.138 12.568 -5.840 1.00 82.88 208 ARG A O 1
ATOM 1642 N N . ARG A 1 209 ? 11.850 11.490 -3.992 1.00 76.81 209 ARG A N 1
ATOM 1643 C CA . ARG A 1 209 ? 10.569 10.833 -3.656 1.00 76.81 209 ARG A CA 1
ATOM 1644 C C . ARG A 1 209 ? 9.472 11.795 -3.193 1.00 76.81 209 ARG A C 1
ATOM 1646 O O . ARG A 1 209 ? 8.309 11.583 -3.482 1.00 76.81 209 ARG A O 1
ATOM 1653 N N . LYS A 1 210 ? 9.827 12.870 -2.481 1.00 73.62 210 LYS A N 1
ATOM 1654 C CA . LYS A 1 210 ? 8.847 13.807 -1.890 1.00 73.62 210 LYS A CA 1
ATOM 1655 C C . LYS A 1 210 ? 8.289 14.841 -2.879 1.00 73.62 210 LYS A C 1
ATOM 1657 O O . LYS A 1 210 ? 7.547 15.734 -2.485 1.00 73.62 210 LYS A O 1
ATOM 1662 N N . THR A 1 211 ? 8.683 14.777 -4.147 1.00 79.19 211 THR A N 1
ATOM 1663 C CA . THR A 1 211 ? 8.237 15.734 -5.160 1.00 79.19 211 THR A CA 1
ATOM 1664 C C . THR A 1 211 ? 6.823 15.376 -5.618 1.00 79.19 211 THR A C 1
ATOM 1666 O O . THR A 1 211 ? 6.609 14.304 -6.173 1.00 79.19 211 THR A O 1
ATOM 1669 N N . VAL A 1 212 ? 5.870 16.285 -5.396 1.00 83.62 212 VAL A N 1
ATOM 1670 C CA . VAL A 1 212 ? 4.473 16.175 -5.873 1.00 83.62 212 VAL A CA 1
ATOM 1671 C C . VAL A 1 212 ? 4.113 17.246 -6.908 1.00 83.62 212 VAL A C 1
ATOM 1673 O O . VAL A 1 212 ? 3.219 17.048 -7.727 1.00 83.62 212 VAL A O 1
ATOM 1676 N N . ILE A 1 213 ? 4.872 18.343 -6.930 1.00 87.06 213 ILE A N 1
ATOM 1677 C CA . ILE A 1 213 ? 4.826 19.400 -7.942 1.00 87.06 213 ILE A CA 1
ATOM 1678 C C . ILE A 1 213 ? 6.254 19.608 -8.438 1.00 87.06 213 ILE A C 1
ATOM 1680 O O . ILE A 1 213 ? 7.179 19.710 -7.629 1.00 87.06 213 ILE A O 1
ATOM 1684 N N . GLU A 1 214 ? 6.440 19.673 -9.753 1.00 83.88 214 GLU A N 1
ATOM 1685 C CA . GLU A 1 214 ? 7.729 19.989 -10.359 1.00 83.88 214 GLU A CA 1
ATOM 1686 C C . GLU A 1 214 ? 7.653 21.313 -11.119 1.00 83.88 214 GLU A C 1
ATOM 1688 O O . GLU A 1 214 ? 6.724 21.575 -11.888 1.00 83.88 214 GLU A O 1
ATOM 1693 N N . ASN A 1 215 ? 8.653 22.155 -10.875 1.00 77.75 215 ASN A N 1
ATOM 1694 C CA . ASN A 1 215 ? 8.830 23.420 -11.568 1.00 77.75 215 ASN A CA 1
ATOM 1695 C C . ASN A 1 215 ? 9.776 23.166 -12.744 1.00 77.75 215 ASN A C 1
ATOM 1697 O O . ASN A 1 215 ? 10.983 23.023 -12.554 1.00 77.75 215 ASN A O 1
ATOM 1701 N N . GLY A 1 216 ? 9.198 23.015 -13.935 1.00 68.50 216 GLY A N 1
ATOM 1702 C CA . GLY A 1 216 ? 9.932 22.933 -15.199 1.00 68.50 216 GLY A CA 1
ATOM 1703 C C . GLY A 1 216 ? 9.857 24.257 -15.962 1.00 68.50 216 GLY A C 1
ATOM 1704 O O . GLY A 1 216 ? 9.768 25.322 -15.364 1.00 68.50 216 GLY A O 1
ATOM 1705 N N . GLU A 1 217 ? 9.821 24.183 -17.295 1.00 62.34 217 GLU A N 1
ATOM 1706 C CA . GLU A 1 217 ? 9.597 25.347 -18.178 1.00 62.34 217 GLU A CA 1
ATOM 1707 C C . GLU A 1 217 ? 8.164 25.910 -18.089 1.00 62.34 217 GLU A C 1
ATOM 1709 O O . GLU A 1 217 ? 7.900 27.035 -18.504 1.00 62.34 217 GLU A O 1
ATOM 1714 N N . ARG A 1 218 ? 7.221 25.136 -17.534 1.00 61.22 218 ARG A N 1
ATOM 1715 C CA . ARG A 1 218 ? 5.846 25.567 -17.245 1.00 61.22 218 ARG A CA 1
ATOM 1716 C C . ARG A 1 218 ? 5.695 25.912 -15.764 1.00 61.22 218 ARG A C 1
ATOM 1718 O O . ARG A 1 218 ? 6.384 25.343 -14.915 1.00 61.22 218 ARG A O 1
ATOM 1725 N N . LYS A 1 219 ? 4.730 26.787 -15.454 1.00 73.38 219 LYS A N 1
ATOM 1726 C CA . LYS A 1 219 ? 4.262 27.048 -14.081 1.00 73.38 219 LYS A CA 1
ATOM 1727 C C . LYS A 1 219 ? 3.935 25.707 -13.404 1.00 73.38 219 LYS A C 1
ATOM 1729 O O . LYS A 1 219 ? 3.343 24.849 -14.058 1.00 73.38 219 LYS A O 1
ATOM 1734 N N . GLY A 1 220 ? 4.374 25.539 -12.153 1.00 83.50 220 GLY A N 1
ATOM 1735 C CA . GLY A 1 220 ? 4.456 24.258 -11.438 1.00 83.50 220 GLY A CA 1
ATOM 1736 C C . GLY A 1 220 ? 3.350 23.258 -11.781 1.00 83.50 220 GLY A C 1
ATOM 1737 O O . GLY A 1 220 ? 2.164 23.565 -11.664 1.00 83.50 220 GLY A O 1
ATOM 1738 N N . CYS A 1 221 ? 3.749 22.064 -12.219 1.00 87.38 221 CYS A N 1
ATOM 1739 C CA . CYS A 1 221 ? 2.839 21.023 -12.684 1.00 87.38 221 CYS A CA 1
ATOM 1740 C C . CYS A 1 221 ? 2.881 19.823 -11.732 1.00 87.38 221 CYS A C 1
ATOM 1742 O O . CYS A 1 221 ? 3.952 19.432 -11.259 1.00 87.38 221 CYS A O 1
ATOM 1744 N N . GLY A 1 222 ? 1.717 19.239 -11.441 1.00 91.19 222 GLY A N 1
ATOM 1745 C CA . GLY A 1 222 ? 1.630 18.015 -10.649 1.00 91.19 222 GLY A CA 1
ATOM 1746 C C . GLY A 1 222 ? 2.374 16.868 -11.338 1.00 91.19 222 GLY A C 1
ATOM 1747 O O . GLY A 1 222 ? 2.198 16.638 -12.534 1.00 91.19 222 GLY A O 1
ATOM 1748 N N . VAL A 1 223 ? 3.201 16.130 -10.592 1.00 91.25 223 VAL A N 1
ATOM 1749 C CA . VAL A 1 223 ? 4.108 15.109 -11.163 1.00 91.25 223 VAL A CA 1
ATOM 1750 C C . VAL A 1 223 ? 3.386 13.963 -11.877 1.00 91.25 223 VAL A C 1
ATOM 1752 O O . VAL A 1 223 ? 3.975 13.318 -12.745 1.00 91.25 223 VAL A O 1
ATOM 1755 N N . PHE A 1 224 ? 2.113 13.720 -11.552 1.00 91.31 224 PHE A N 1
ATOM 1756 C CA . PHE A 1 224 ? 1.284 12.698 -12.199 1.00 91.31 224 PHE A CA 1
ATOM 1757 C C . PHE A 1 224 ? 0.842 13.076 -13.618 1.00 91.31 224 PHE A C 1
ATOM 1759 O O . PHE A 1 224 ? 0.549 12.189 -14.411 1.00 91.31 224 PHE A O 1
ATOM 1766 N N . SER A 1 225 ? 0.890 14.362 -13.972 1.00 91.06 225 SER A N 1
ATOM 1767 C CA . SER A 1 225 ? 0.677 14.846 -15.343 1.00 91.06 225 SER A CA 1
ATOM 1768 C C . SER A 1 225 ? 1.972 14.883 -16.166 1.00 91.06 225 SER A C 1
ATOM 1770 O O . SER A 1 225 ? 1.974 15.337 -17.308 1.00 91.06 225 SER A O 1
ATOM 1772 N N . LEU A 1 226 ? 3.092 14.441 -15.585 1.00 89.44 226 LEU A N 1
ATOM 1773 C CA . LEU A 1 226 ? 4.424 14.459 -16.185 1.00 89.44 226 LEU A CA 1
ATOM 1774 C C . LEU A 1 226 ? 5.007 13.042 -16.270 1.00 89.44 226 LEU A C 1
ATOM 1776 O O . LEU A 1 226 ? 4.536 12.101 -15.631 1.00 89.44 226 LEU A O 1
ATOM 1780 N N . ARG A 1 227 ? 6.118 12.898 -17.003 1.00 89.75 227 ARG A N 1
ATOM 1781 C CA . ARG A 1 227 ? 6.951 11.675 -17.031 1.00 89.75 227 ARG A CA 1
ATOM 1782 C C . ARG A 1 227 ? 8.230 11.776 -16.193 1.00 89.75 227 ARG A C 1
ATOM 1784 O O . ARG A 1 227 ? 9.119 10.944 -16.322 1.00 89.75 227 ARG A O 1
ATOM 1791 N N . THR A 1 228 ? 8.331 12.788 -15.331 1.00 89.44 228 THR A N 1
ATOM 1792 C CA . THR A 1 228 ? 9.478 12.973 -14.429 1.00 89.44 228 THR A CA 1
ATOM 1793 C C . THR A 1 228 ? 9.693 11.779 -13.515 1.00 89.44 228 THR A C 1
ATOM 1795 O O . THR A 1 228 ? 8.733 11.244 -12.979 1.00 89.44 228 THR A O 1
ATOM 1798 N N . VAL A 1 229 ? 10.934 11.381 -13.259 1.00 89.62 229 VAL A N 1
ATOM 1799 C CA . VAL A 1 229 ? 11.214 10.323 -12.278 1.00 89.62 229 VAL A CA 1
ATOM 1800 C C . VAL A 1 229 ? 11.159 10.813 -10.826 1.00 89.62 229 VAL A C 1
ATOM 1802 O O . VAL A 1 229 ? 11.111 9.991 -9.915 1.00 89.62 229 VAL A O 1
ATOM 1805 N N . ASN A 1 230 ? 11.147 12.132 -10.589 1.00 89.19 230 ASN A N 1
ATOM 1806 C CA . ASN A 1 230 ? 10.972 12.716 -9.257 1.00 89.19 230 ASN A CA 1
ATOM 1807 C C . ASN A 1 230 ? 9.480 12.672 -8.875 1.00 89.19 230 ASN A C 1
ATOM 1809 O O . ASN A 1 230 ? 8.726 13.583 -9.206 1.00 89.19 230 ASN A O 1
ATOM 1813 N N . ARG A 1 231 ? 9.043 11.586 -8.234 1.00 89.19 231 ARG A N 1
ATOM 1814 C CA . ARG A 1 231 ? 7.638 11.324 -7.875 1.00 89.19 231 ARG A CA 1
ATOM 1815 C C . ARG A 1 231 ? 7.553 10.402 -6.644 1.00 89.19 231 ARG A C 1
ATOM 1817 O O . ARG A 1 231 ? 8.565 9.776 -6.332 1.00 89.19 231 ARG A O 1
ATOM 1824 N N . PRO A 1 232 ? 6.388 10.250 -5.982 1.00 84.12 232 PRO A N 1
ATOM 1825 C CA . PRO A 1 232 ? 6.245 9.429 -4.768 1.00 84.12 232 PRO A CA 1
ATOM 1826 C C . PRO A 1 232 ? 6.821 8.013 -4.896 1.00 84.12 232 PRO A C 1
ATOM 1828 O O . PRO A 1 232 ? 7.694 7.611 -4.123 1.00 84.12 232 PRO A O 1
ATOM 1831 N N . THR A 1 233 ? 6.417 7.301 -5.948 1.00 82.88 233 THR A N 1
ATOM 1832 C CA . THR A 1 233 ? 6.959 5.988 -6.310 1.00 82.88 233 THR A CA 1
ATOM 1833 C C . THR A 1 233 ? 7.916 6.171 -7.482 1.00 82.88 233 THR A C 1
ATOM 1835 O O . THR A 1 233 ? 7.491 6.158 -8.635 1.00 82.88 233 THR A O 1
ATOM 1838 N N . CYS A 1 234 ? 9.197 6.417 -7.184 1.00 89.12 234 CYS A N 1
ATOM 1839 C CA . CYS A 1 234 ? 10.276 6.694 -8.148 1.00 89.12 234 CYS A CA 1
ATOM 1840 C C . CYS A 1 234 ? 10.557 5.523 -9.118 1.00 89.12 234 CYS A C 1
ATOM 1842 O O . CYS A 1 234 ? 11.622 4.901 -9.066 1.00 89.12 234 CYS A O 1
ATOM 1844 N N . LEU A 1 235 ? 9.617 5.225 -10.011 1.00 92.19 235 LEU A N 1
ATOM 1845 C CA . LEU A 1 235 ? 9.746 4.250 -11.087 1.00 92.19 235 LEU A CA 1
ATOM 1846 C C . LEU A 1 235 ? 9.834 4.973 -12.429 1.00 92.19 235 LEU A C 1
ATOM 1848 O O . LEU A 1 235 ? 9.077 5.909 -12.697 1.00 92.19 235 LEU A O 1
ATOM 1852 N N . GLY A 1 236 ? 10.768 4.529 -13.262 1.00 94.50 236 GLY A N 1
ATOM 1853 C CA . GLY A 1 236 ? 10.845 4.887 -14.671 1.00 94.50 236 GLY A CA 1
ATOM 1854 C C . GLY A 1 236 ? 10.284 3.768 -15.544 1.00 94.50 236 GLY A C 1
ATOM 1855 O O . GLY A 1 236 ? 10.252 2.608 -15.132 1.00 94.50 236 GLY A O 1
ATOM 1856 N N . ILE A 1 237 ? 9.830 4.129 -16.746 1.00 96.06 237 ILE A N 1
ATOM 1857 C CA . ILE A 1 237 ? 9.327 3.187 -17.753 1.00 96.06 237 ILE A CA 1
ATOM 1858 C C . ILE A 1 237 ? 10.000 3.515 -19.082 1.00 96.06 237 ILE A C 1
ATOM 1860 O O . ILE A 1 237 ? 9.730 4.574 -19.660 1.00 96.06 237 ILE A O 1
ATOM 1864 N N . SER A 1 238 ? 10.839 2.600 -19.567 1.00 96.19 238 SER A N 1
ATOM 1865 C CA . SER A 1 238 ? 11.493 2.707 -20.873 1.00 96.19 238 SER A CA 1
ATOM 1866 C C . SER A 1 238 ? 10.841 1.773 -21.885 1.00 96.19 238 SER A C 1
ATOM 1868 O O . SER A 1 238 ? 10.734 0.575 -21.641 1.00 96.19 238 SER A O 1
ATOM 1870 N N . TYR A 1 239 ? 10.484 2.294 -23.056 1.00 96.00 239 TYR A N 1
ATOM 1871 C CA . TYR A 1 239 ? 10.146 1.475 -24.219 1.00 96.00 239 TYR A CA 1
ATOM 1872 C C . TYR A 1 239 ? 11.421 1.095 -24.971 1.00 96.00 239 TYR A C 1
ATOM 1874 O O . TYR A 1 239 ? 12.255 1.962 -25.248 1.00 96.00 239 TYR A O 1
ATOM 1882 N N . ALA A 1 240 ? 11.568 -0.179 -25.328 1.00 97.69 240 ALA A N 1
ATOM 1883 C CA . ALA A 1 240 ? 12.720 -0.666 -26.079 1.00 97.69 240 ALA A CA 1
ATOM 1884 C C . ALA A 1 240 ? 12.373 -1.873 -26.960 1.00 97.69 240 ALA A C 1
ATOM 1886 O O . ALA A 1 240 ? 11.347 -2.529 -26.786 1.00 97.69 240 ALA A O 1
ATOM 1887 N N . THR A 1 241 ? 13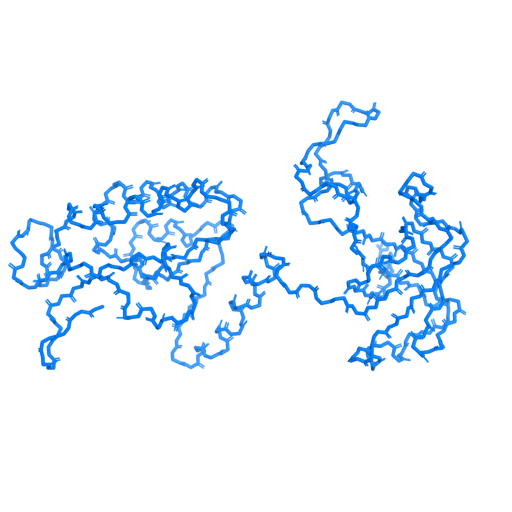.254 -2.184 -27.906 1.00 98.25 241 THR A N 1
ATOM 1888 C CA . THR A 1 241 ? 13.212 -3.412 -28.705 1.00 98.25 241 THR A CA 1
ATOM 1889 C C . THR A 1 241 ? 14.344 -4.336 -28.278 1.00 98.25 241 THR A C 1
ATOM 1891 O O . THR A 1 241 ? 15.494 -3.910 -28.146 1.00 98.25 241 THR A O 1
ATOM 1894 N N . ILE A 1 242 ? 14.040 -5.619 -28.092 1.00 98.62 242 ILE A N 1
ATOM 1895 C CA . ILE A 1 242 ? 15.049 -6.632 -27.780 1.00 98.62 242 ILE A CA 1
ATOM 1896 C C . ILE A 1 242 ? 15.920 -6.876 -29.014 1.00 98.62 242 ILE A C 1
ATOM 1898 O O . ILE A 1 242 ? 15.457 -7.353 -30.049 1.00 98.62 242 ILE A O 1
ATOM 1902 N N . LEU A 1 243 ? 17.214 -6.596 -28.895 1.00 98.56 243 LEU A N 1
ATOM 1903 C CA . LEU A 1 243 ? 18.209 -6.883 -29.928 1.00 98.56 243 LEU A CA 1
ATOM 1904 C C . LEU A 1 243 ? 18.707 -8.328 -29.859 1.00 98.56 243 LEU A C 1
ATOM 1906 O O . LEU A 1 243 ? 19.000 -8.935 -30.890 1.00 98.56 243 LEU A O 1
ATOM 1910 N N . LYS A 1 244 ? 18.835 -8.871 -28.644 1.00 98.31 244 LYS A N 1
ATOM 1911 C CA . LYS A 1 244 ? 19.288 -10.242 -28.387 1.00 98.31 244 LYS A CA 1
ATOM 1912 C C . LYS A 1 244 ? 18.847 -10.677 -26.992 1.00 98.31 244 LYS A C 1
ATOM 1914 O O . LYS A 1 244 ? 19.069 -9.935 -26.041 1.00 98.31 244 LYS A O 1
ATOM 1919 N N . ASN A 1 245 ? 18.304 -11.883 -26.864 1.00 97.38 245 ASN A N 1
ATOM 1920 C CA . ASN A 1 245 ? 18.152 -12.555 -25.577 1.00 97.38 245 ASN A CA 1
ATOM 1921 C C . ASN A 1 245 ? 19.224 -13.648 -25.470 1.00 97.38 245 ASN A C 1
ATOM 1923 O O . ASN A 1 245 ? 19.244 -14.574 -26.277 1.00 97.38 245 ASN A O 1
ATOM 1927 N N . ALA A 1 246 ? 20.153 -13.496 -24.531 1.00 96.81 246 ALA A N 1
ATOM 1928 C CA . ALA A 1 246 ? 21.176 -14.481 -24.205 1.00 96.81 246 ALA A CA 1
ATOM 1929 C C . ALA A 1 246 ? 21.292 -14.560 -22.682 1.00 96.81 246 ALA A C 1
ATOM 1931 O O . ALA A 1 246 ? 22.245 -14.037 -22.096 1.00 96.81 246 ALA A O 1
ATOM 1932 N N . LEU A 1 247 ? 20.262 -15.147 -22.056 1.00 97.38 247 LEU A N 1
ATOM 1933 C CA . LEU A 1 247 ? 20.142 -15.238 -20.603 1.00 97.38 247 LEU A CA 1
ATOM 1934 C C . LEU A 1 247 ? 21.474 -15.655 -19.944 1.00 97.38 247 LEU A C 1
ATOM 1936 O O . LEU A 1 247 ? 22.150 -16.553 -20.445 1.00 97.38 247 LEU A O 1
ATOM 1940 N N . PRO A 1 248 ? 21.867 -14.992 -18.841 1.00 97.94 248 PRO A N 1
ATOM 1941 C CA . PRO A 1 248 ? 21.062 -14.045 -18.067 1.00 97.94 248 PRO A CA 1
ATOM 1942 C C . PRO A 1 248 ? 20.987 -12.629 -18.667 1.00 97.94 248 PRO A C 1
ATOM 1944 O O . PRO A 1 248 ? 20.349 -11.769 -18.072 1.00 97.94 248 PRO A O 1
ATOM 1947 N N . VAL A 1 249 ? 21.615 -12.353 -19.817 1.00 98.56 249 VAL A N 1
ATOM 1948 C CA . VAL A 1 249 ? 21.725 -10.999 -20.381 1.00 98.56 249 VAL A CA 1
ATOM 1949 C C . VAL A 1 249 ? 20.800 -10.791 -21.583 1.00 98.56 249 VAL A C 1
ATOM 1951 O O . VAL A 1 249 ? 20.908 -11.450 -22.616 1.00 98.56 249 VAL A O 1
ATOM 1954 N N . ILE A 1 250 ? 19.939 -9.784 -21.491 1.00 98.62 250 ILE A N 1
ATOM 1955 C CA . ILE A 1 250 ? 19.099 -9.301 -22.588 1.00 98.62 250 ILE A CA 1
ATOM 1956 C C . ILE A 1 250 ? 19.674 -7.976 -23.083 1.00 98.62 250 ILE A C 1
ATOM 1958 O O . ILE A 1 250 ? 19.900 -7.063 -22.295 1.00 98.62 250 ILE A O 1
ATOM 1962 N N . LYS A 1 251 ? 19.915 -7.846 -24.387 1.00 98.69 251 LYS A N 1
ATOM 1963 C CA . LYS A 1 251 ? 20.337 -6.590 -25.019 1.00 98.69 251 LYS A CA 1
ATOM 1964 C C . LYS A 1 251 ? 19.123 -5.874 -25.599 1.00 98.69 251 LYS A C 1
ATOM 1966 O O . LYS A 1 251 ? 18.378 -6.475 -26.373 1.00 98.69 251 LYS A O 1
ATOM 1971 N N . ILE A 1 252 ? 18.976 -4.594 -25.280 1.00 98.62 252 ILE A N 1
ATOM 1972 C CA . ILE A 1 252 ? 17.910 -3.708 -25.760 1.00 98.62 252 ILE A CA 1
ATOM 1973 C C . ILE A 1 252 ? 18.506 -2.547 -26.561 1.00 98.62 252 ILE A C 1
ATOM 1975 O O . ILE A 1 252 ? 19.669 -2.197 -26.371 1.00 98.62 252 ILE A O 1
ATOM 1979 N N . ASP A 1 253 ? 17.743 -1.970 -27.482 1.00 98.44 253 ASP A N 1
ATOM 1980 C CA . ASP A 1 253 ? 18.238 -0.964 -28.433 1.00 98.44 253 ASP A CA 1
ATOM 1981 C C . ASP A 1 253 ? 18.398 0.451 -27.860 1.00 98.44 253 ASP A C 1
ATOM 1983 O O . ASP A 1 253 ? 19.198 1.228 -28.384 1.00 98.44 253 ASP A O 1
ATOM 1987 N N . ARG A 1 254 ? 17.663 0.778 -26.794 1.00 97.88 254 ARG A N 1
ATOM 1988 C CA . ARG A 1 254 ? 17.636 2.106 -26.173 1.00 97.88 254 ARG A CA 1
ATOM 1989 C C . ARG A 1 254 ? 17.235 2.042 -24.702 1.00 97.88 254 ARG A C 1
ATOM 1991 O O . ARG A 1 254 ? 16.587 1.089 -24.275 1.00 97.88 254 ARG A O 1
ATOM 1998 N N . CYS A 1 255 ? 17.590 3.073 -23.940 1.00 96.19 255 CYS A N 1
ATOM 1999 C CA . CYS A 1 255 ? 17.122 3.283 -22.568 1.00 96.19 255 CYS A CA 1
ATOM 2000 C C . CYS A 1 255 ? 17.310 4.750 -22.148 1.00 96.19 255 CYS A C 1
ATOM 2002 O O . CYS A 1 255 ? 17.919 5.540 -22.867 1.00 96.19 255 CYS A O 1
ATOM 2004 N N . ASP A 1 256 ? 16.796 5.106 -20.977 1.00 96.44 256 ASP A N 1
ATOM 2005 C CA . ASP A 1 256 ? 16.922 6.431 -20.356 1.00 96.44 256 ASP A CA 1
ATOM 2006 C C . ASP A 1 256 ? 17.281 6.373 -18.867 1.00 96.44 256 ASP A C 1
ATOM 2008 O O . ASP A 1 256 ? 17.221 7.383 -18.168 1.00 96.44 256 ASP A O 1
ATOM 2012 N N . ALA A 1 257 ? 17.694 5.207 -18.365 1.00 96.75 257 ALA A N 1
ATOM 2013 C CA . ALA A 1 257 ? 18.169 5.093 -16.992 1.00 96.75 257 ALA A CA 1
ATOM 2014 C C . ALA A 1 257 ? 19.694 5.170 -16.901 1.00 96.75 257 ALA A C 1
ATOM 2016 O O . ALA A 1 257 ? 20.430 4.687 -17.765 1.00 96.75 257 ALA A O 1
ATOM 2017 N N . VAL A 1 258 ? 20.170 5.712 -15.785 1.00 96.62 258 VAL A N 1
ATOM 2018 C CA . VAL A 1 258 ? 21.588 5.673 -15.423 1.00 96.62 258 VAL A CA 1
ATOM 2019 C C . VAL A 1 258 ? 22.090 4.235 -15.266 1.00 96.62 258 VAL A C 1
ATOM 2021 O O . VAL A 1 258 ? 21.327 3.306 -14.981 1.00 96.62 258 VAL A O 1
ATOM 2024 N N . ASP A 1 259 ? 23.389 4.055 -15.434 1.00 97.56 259 ASP A N 1
ATOM 2025 C CA . ASP A 1 259 ? 24.069 2.780 -15.303 1.00 97.56 259 ASP A CA 1
ATOM 2026 C C . ASP A 1 259 ? 23.853 2.185 -13.908 1.00 97.56 259 ASP A C 1
ATOM 2028 O O . ASP A 1 259 ? 23.749 2.897 -12.909 1.00 97.56 259 ASP A O 1
ATOM 2032 N N . LYS A 1 260 ? 23.799 0.852 -13.839 1.00 96.38 260 LYS A N 1
ATOM 2033 C CA . LYS A 1 260 ? 23.543 0.085 -12.608 1.00 96.38 260 LYS A CA 1
ATOM 2034 C C . LYS A 1 260 ? 22.158 0.310 -11.988 1.00 96.38 260 LYS A C 1
ATOM 2036 O O . LYS A 1 260 ? 21.935 -0.080 -10.845 1.00 96.38 260 LYS A O 1
ATOM 2041 N N . THR A 1 261 ? 21.213 0.853 -12.750 1.00 97.06 261 THR A N 1
ATOM 2042 C CA . THR A 1 261 ? 19.802 0.924 -12.363 1.00 97.06 261 THR A CA 1
ATOM 2043 C C . THR A 1 261 ? 19.201 -0.472 -12.188 1.00 97.06 261 THR A C 1
ATOM 2045 O O . THR A 1 261 ? 19.323 -1.327 -13.062 1.00 97.06 261 THR A O 1
ATOM 2048 N N . LEU A 1 262 ? 18.516 -0.704 -11.070 1.00 97.06 262 LEU A N 1
ATOM 2049 C CA . LEU A 1 262 ? 17.768 -1.939 -10.838 1.00 97.06 262 LEU A CA 1
ATOM 2050 C C . LEU A 1 262 ? 16.492 -1.981 -11.693 1.00 97.06 262 LEU A C 1
ATOM 2052 O O . LEU A 1 262 ? 15.808 -0.967 -11.850 1.00 97.06 262 LEU A O 1
ATOM 2056 N N . VAL A 1 263 ? 16.157 -3.165 -12.201 1.00 97.81 263 VAL A N 1
ATOM 2057 C CA . VAL A 1 263 ? 14.934 -3.423 -12.974 1.00 97.81 263 VAL A CA 1
ATOM 2058 C C . VAL A 1 263 ? 13.874 -4.003 -12.046 1.00 97.81 263 VAL A C 1
ATOM 2060 O O . VAL A 1 263 ? 14.143 -4.954 -11.314 1.00 97.81 263 VAL A O 1
ATOM 2063 N N . ALA A 1 264 ? 12.687 -3.405 -12.069 1.00 95.12 264 ALA A N 1
ATOM 2064 C CA . ALA A 1 264 ? 11.526 -3.832 -11.301 1.00 95.12 264 ALA A CA 1
ATOM 2065 C C . ALA A 1 264 ? 10.688 -4.855 -12.075 1.00 95.12 264 ALA A C 1
ATOM 2067 O O . ALA A 1 264 ? 10.252 -5.839 -11.493 1.00 95.12 264 ALA A O 1
ATOM 2068 N N . ASP A 1 265 ? 10.478 -4.624 -13.373 1.00 96.75 265 ASP A N 1
ATOM 2069 C CA . ASP A 1 265 ? 9.604 -5.457 -14.199 1.00 96.75 265 ASP A CA 1
ATOM 2070 C C . ASP A 1 265 ? 9.921 -5.311 -15.698 1.00 96.75 265 ASP A C 1
ATOM 2072 O O . ASP A 1 265 ? 10.532 -4.326 -16.123 1.00 96.75 265 ASP A O 1
ATOM 2076 N N . ILE A 1 266 ? 9.496 -6.286 -16.504 1.00 97.69 266 ILE A N 1
ATOM 2077 C CA . ILE A 1 266 ? 9.568 -6.259 -17.971 1.00 97.69 266 ILE A CA 1
ATOM 2078 C C . ILE A 1 266 ? 8.236 -6.766 -18.527 1.00 97.69 266 ILE A C 1
ATOM 2080 O O . ILE A 1 266 ? 7.822 -7.885 -18.229 1.00 97.69 266 ILE A O 1
ATOM 2084 N N . LYS A 1 267 ? 7.586 -5.977 -19.386 1.00 97.38 267 LYS A N 1
ATOM 2085 C CA . LYS A 1 267 ? 6.319 -6.342 -20.036 1.00 97.38 267 LYS A CA 1
ATOM 2086 C C . LYS A 1 267 ? 6.425 -6.255 -21.559 1.00 97.38 267 LYS A C 1
ATOM 2088 O O . LYS A 1 267 ? 7.174 -5.422 -22.066 1.00 97.38 267 LYS A O 1
ATOM 2093 N N . PRO A 1 268 ? 5.681 -7.071 -22.326 1.00 95.69 268 PRO A N 1
ATOM 2094 C CA . PRO A 1 268 ? 5.473 -6.806 -23.747 1.00 95.69 268 PRO A CA 1
ATOM 2095 C C . PRO A 1 268 ? 4.847 -5.420 -23.932 1.00 95.69 268 PRO A C 1
ATOM 2097 O O . PRO A 1 268 ? 3.897 -5.086 -23.226 1.00 95.69 268 PRO A O 1
ATOM 2100 N N . ALA A 1 269 ? 5.358 -4.627 -24.875 1.00 92.94 269 ALA A N 1
ATOM 2101 C CA . ALA A 1 269 ? 4.764 -3.328 -25.174 1.00 92.94 269 ALA A CA 1
ATOM 2102 C C . ALA A 1 269 ? 3.346 -3.525 -25.729 1.00 92.94 269 ALA A C 1
ATOM 2104 O O . ALA A 1 269 ? 3.129 -4.381 -26.598 1.00 92.94 269 ALA A O 1
ATOM 2105 N N . LEU A 1 270 ? 2.386 -2.737 -25.244 1.00 87.56 270 LEU A N 1
ATOM 2106 C CA . LEU A 1 270 ? 1.024 -2.777 -25.768 1.00 87.56 270 LEU A CA 1
ATOM 2107 C C . LEU A 1 270 ? 1.035 -2.372 -27.249 1.00 87.56 270 LEU A C 1
ATOM 2109 O O . LEU A 1 270 ? 1.670 -1.393 -27.642 1.00 87.56 270 LEU A O 1
ATOM 2113 N N . LYS A 1 271 ? 0.337 -3.141 -28.091 1.00 78.81 271 LYS A N 1
ATOM 2114 C CA . LYS A 1 271 ? 0.032 -2.694 -29.455 1.00 78.81 271 LYS A CA 1
ATOM 2115 C C . LYS A 1 271 ? -0.967 -1.549 -29.337 1.00 78.81 271 LYS A C 1
ATOM 2117 O O . LYS A 1 271 ? -1.944 -1.694 -28.603 1.00 78.81 271 LYS A O 1
ATOM 2122 N N . GLU A 1 272 ? -0.746 -0.453 -30.058 1.00 64.56 272 GLU A N 1
ATOM 2123 C CA . GLU A 1 272 ? -1.783 0.562 -30.234 1.00 64.56 272 GLU A CA 1
ATOM 2124 C C . GLU A 1 272 ? -3.029 -0.139 -30.783 1.00 64.56 272 GLU A C 1
ATOM 2126 O O . GLU A 1 272 ? -3.014 -0.712 -31.875 1.00 64.56 272 GLU A O 1
ATOM 2131 N N . ARG A 1 273 ? -4.089 -0.179 -29.973 1.00 53.41 273 ARG A N 1
ATOM 2132 C CA . ARG A 1 273 ? -5.430 -0.405 -30.493 1.00 53.41 273 ARG A CA 1
ATOM 2133 C C . ARG A 1 273 ? -5.836 0.939 -31.084 1.00 53.41 273 ARG A C 1
ATOM 2135 O O . ARG A 1 273 ? -6.089 1.866 -30.319 1.00 53.41 273 ARG A O 1
ATOM 2142 N N . LEU A 1 274 ? -5.737 1.037 -32.410 1.00 42.88 274 LEU A N 1
ATOM 2143 C CA . LEU A 1 274 ? -6.338 2.117 -33.193 1.00 42.88 274 LEU A CA 1
ATOM 2144 C C . LEU A 1 274 ? -7.838 2.201 -32.895 1.00 42.88 274 LEU A C 1
ATOM 2146 O O . LEU A 1 274 ? -8.449 1.119 -32.715 1.00 42.88 274 LEU A O 1
#

Radius of gyration: 25.4 Å; Cα contacts (8 Å, |Δi|>4): 462; chains: 1; bounding box: 51×47×70 Å

Nearest PDB structures (foldseek):
  2nv4-assembly1_B  TM=9.413E-01  e=4.473E-12  Archaeoglobus fulgidus
  3okx-assembly1_A  TM=9.446E-01  e=7.721E-12  Rhodopseudomonas palustris CGA009
  3okx-assembly1_B  TM=9.647E-01  e=6.453E-11  Rhodopseudomonas palustris CGA009
  7btz-assembly1_B  TM=8.605E-01  e=7.342E-08  Pseudomonas aeruginosa
  7btu-assembly1_B  TM=8.501E-01  e=6.503E-08  Pseudomonas aeruginosa

pLDDT: mean 90.69, std 8.89, range [42.88, 98.75]

Foldseek 3Di:
DDDDPPDDFADWDFFCPPPPVPDDRVPGDIGTFKGLPDDAPDDDVSIHGNLVSVCVRQVVSLVCVLPDPAQEDEEEEDEPRQVVDPSNLVSVVVVVPDNHHYYYDYDPDDDPSVVVVPPDPPDDDDDDDPVCPVVVVVVVCCCNCVSVVNDLDFQWWKADPAADLVRFDPAWDDDKIKTQGDDVCQVVCPPQDAFFKKKWKFAPVVAAQPDQWDDDPDDIDGCVVDQDLNYNRNIHIHIWGFHDDDPSMTMTRTDRDHGGITTRDMGGDDDPPD

Secondary structure (DSSP, 8-state):
-EEETTEEEEEEE---TT--SSS-GGGS--EEEEESS---S-EETTEEE-HHHHHHHHHHHHHHHHHSS-SEEEEEEE-TTGGG-HHHHHHHHHHTTSSSEEEEEE-SS--HHHHHHHT-TT-------TTTHHHHHHHHHHHHHHHTT------EEEE-S--STTTS-SS-BSS-EEEEE-GGGGGGGTT--TT-EEEEEEE-TTS-TT-SEE-SSSS-EEGGGS--S-SSS-EEEEEEEEEEEETTEEEES-B-SPTTPEEEEEEEPPP---

Sequence (274 aa):
EVRRGSKRFGFSITPLSHYSGTTQPHKLHSTLFASVETASPVRVGKYGVDVSTFEKIAVPELKNALSSNKPLIIIDEIGKMELASTTFVELLKECTRTDKVFLASVHAYHHPVSDELKNREDVLVWRLTVANREEMFERVLDLVCGGLGLTMRPIGIMRTSWKRKDEAPRQPTPPPATITIFSPYLCGAQQLGKGQKIEVVWFAHLARRKTVIENGERKGCGVFSLRTVNRPTCLGISYATILKNALPVIKIDRCDAVDKTLVADIKPALKERL